Protein AF-A0A7S0L659-F1 (afdb_monomer_lite)

Foldseek 3Di:
DVLLCLQVVHDDDDPPDQPPPVFDSLLSVLVVVVVQLPPPVRQKDKAAAPQKDQLAHADDPVLQPFQKEAEAALQATDNNIIMGGNDPLSNLLSVLLNQQCLQRDPPAHSLLSSLQCLLADVVSLQRYKYFYQLEDEDLPPPSHDPCSSPPPCSVPARRMYGPPCCVVCPVCVVVSVVVSVVSVVSSVVHSDGHHHYHRDVVSGPMDGGDSSNSGADVNNSPVSQPPWDWDADPVRDIGTHGDRPPPSPDPPPPD

Radius of gyration: 18.17 Å; chains: 1; bounding box: 47×48×44 Å

InterPro domains:
  IPR008630 Glycosyltransferase 34 [PTHR31306] (1-114)

Sequence (255 aa):
KRAFCAACNYKCLLTHGKHNSGRQPSWDKILALQDALRDPECNVTMWIDTDVVLRTAFSLPPLMRTSMAATRDYGGLNCGILLLTRSAASETLLRLAWREARFDSAPGLEQSAMRLILGNLAPLSSQMTVMENLVRFSPLATFVPPAVRRNRTLRQFTPLYHAAGCSLLPKRKEACAHYFKKELTLAAANLHPGRCPPIDPHLLAARPLANRDTFIAISEGGKLLTSCEWQGRADGSKRRLCPLTKGAAVSVNTS

pLDDT: mean 83.61, std 13.61, range [29.84, 97.44]

Secondary structure (DSSP, 8-state):
-HHHHHHHT-------S----SS-GGGHHHHHHHHHHHSTT-SEEEEE-TTEEE-S---SGGG-SSSEEEEE-SSSEEEEEEEEESSHHHHHHHHHHHH-GGGSSTT--HHHHHHHHHTT-HHHHTTEEEEESSEEEPTT-TTS-HHHHH-HHHHHH-SEEE-TTSTT-GGGHHHHHHHHHHHHHHHHHH--TT--PPPPGGG-EEEE--GGGS---GGGTGGG-TTPEEEE-TTS-EEEE-PPPTT--------

Structure (mmCIF, N/CA/C/O backbone):
data_AF-A0A7S0L659-F1
#
_entry.id   AF-A0A7S0L659-F1
#
loop_
_atom_site.group_PDB
_atom_site.id
_atom_site.type_symbol
_atom_site.label_atom_id
_atom_site.label_alt_id
_atom_site.label_comp_id
_atom_site.label_asym_id
_atom_site.label_entity_id
_atom_site.label_seq_id
_atom_site.pdbx_PDB_ins_code
_atom_site.Cartn_x
_atom_site.Cartn_y
_atom_site.Cartn_z
_atom_site.occupancy
_atom_site.B_iso_or_equiv
_atom_site.auth_seq_id
_atom_site.auth_comp_id
_atom_site.auth_asym_id
_atom_site.auth_atom_id
_atom_site.pdbx_PDB_model_num
ATOM 1 N N . LYS A 1 1 ? 8.661 -13.327 -1.598 1.00 93.50 1 LYS A N 1
ATOM 2 C CA . LYS A 1 1 ? 7.344 -13.323 -0.910 1.00 93.50 1 LYS A CA 1
ATOM 3 C C . LYS A 1 1 ? 7.156 -14.588 -0.067 1.00 93.50 1 LYS A C 1
ATOM 5 O O . LYS A 1 1 ? 7.306 -14.464 1.133 1.00 93.50 1 LYS A O 1
ATOM 10 N N . ARG A 1 2 ? 6.996 -15.798 -0.638 1.00 94.00 2 ARG A N 1
ATOM 11 C CA . ARG A 1 2 ? 6.941 -17.056 0.157 1.00 94.00 2 ARG A CA 1
ATOM 12 C C . ARG A 1 2 ? 8.095 -17.207 1.160 1.00 94.00 2 ARG A C 1
ATOM 14 O O . ARG A 1 2 ? 7.844 -17.440 2.330 1.00 94.00 2 ARG A O 1
ATOM 21 N N . ALA A 1 3 ? 9.335 -16.971 0.721 1.00 93.88 3 ALA A N 1
ATOM 22 C CA . ALA A 1 3 ? 10.507 -17.011 1.603 1.00 93.88 3 ALA A CA 1
ATOM 23 C C . ALA A 1 3 ? 10.444 -15.998 2.766 1.00 93.88 3 ALA A C 1
ATOM 25 O O . ALA A 1 3 ? 10.875 -16.309 3.864 1.00 93.88 3 ALA A O 1
ATOM 26 N N . PHE A 1 4 ? 9.859 -14.814 2.553 1.00 95.12 4 PHE A N 1
ATOM 27 C CA . PHE A 1 4 ? 9.640 -13.829 3.618 1.00 95.12 4 PHE A CA 1
ATOM 28 C C . PHE A 1 4 ? 8.594 -14.316 4.622 1.00 95.12 4 PHE A C 1
ATOM 30 O O . PHE A 1 4 ? 8.822 -14.261 5.824 1.00 95.12 4 PHE A O 1
ATOM 37 N N . CYS A 1 5 ? 7.475 -14.853 4.134 1.00 95.00 5 CYS A N 1
ATOM 38 C CA . CYS A 1 5 ? 6.458 -15.433 5.002 1.00 95.00 5 CYS A CA 1
ATOM 39 C C . CYS A 1 5 ? 7.020 -16.606 5.818 1.00 95.00 5 CYS A C 1
ATOM 41 O O . CYS A 1 5 ? 6.795 -16.658 7.017 1.00 95.00 5 CYS A O 1
ATOM 43 N N . ALA A 1 6 ? 7.829 -17.479 5.209 1.00 94.44 6 ALA A N 1
ATOM 44 C CA . ALA A 1 6 ? 8.516 -18.562 5.913 1.00 94.44 6 ALA A CA 1
ATOM 45 C C . ALA A 1 6 ? 9.549 -18.050 6.937 1.00 94.44 6 ALA A C 1
ATOM 47 O O . ALA A 1 6 ? 9.665 -18.602 8.027 1.00 94.44 6 ALA A O 1
ATOM 48 N N . ALA A 1 7 ? 10.283 -16.979 6.618 1.00 94.12 7 ALA A N 1
ATOM 49 C CA . ALA A 1 7 ? 11.226 -16.348 7.544 1.00 94.12 7 ALA A CA 1
ATOM 50 C C . ALA A 1 7 ? 10.535 -15.792 8.798 1.00 94.12 7 ALA A C 1
ATOM 52 O O . ALA A 1 7 ? 11.080 -15.888 9.895 1.00 94.12 7 ALA A O 1
ATOM 53 N N . CYS A 1 8 ? 9.323 -15.263 8.632 1.00 94.19 8 CYS A N 1
ATOM 54 C CA . CYS A 1 8 ? 8.551 -14.616 9.687 1.00 94.19 8 CYS A CA 1
ATOM 55 C C . CYS A 1 8 ? 7.396 -15.431 10.265 1.00 94.19 8 CYS A C 1
ATOM 57 O O . CYS A 1 8 ? 6.649 -14.911 11.089 1.00 94.19 8 CYS A O 1
ATOM 59 N N . ASN A 1 9 ? 7.258 -16.693 9.855 1.00 93.62 9 ASN A N 1
ATOM 60 C CA . ASN A 1 9 ? 6.125 -17.545 10.210 1.00 93.62 9 ASN A CA 1
ATOM 61 C C . ASN A 1 9 ? 4.760 -16.868 9.952 1.00 93.62 9 ASN A C 1
ATOM 63 O O . ASN A 1 9 ? 3.832 -16.952 10.752 1.00 93.62 9 ASN A O 1
ATOM 67 N N . TYR A 1 10 ? 4.651 -16.146 8.835 1.00 94.06 10 TYR A N 1
ATOM 68 C CA . TYR A 1 10 ? 3.407 -15.517 8.398 1.00 94.06 10 TYR A CA 1
ATOM 69 C C . TYR A 1 10 ? 2.632 -16.426 7.452 1.00 94.06 10 TYR A C 1
ATOM 71 O O . TYR A 1 10 ? 3.210 -17.096 6.592 1.00 94.06 10 TYR A O 1
ATOM 79 N N . LYS A 1 11 ? 1.302 -16.360 7.535 1.00 93.31 11 LYS A N 1
ATOM 80 C CA . LYS A 1 11 ? 0.410 -16.942 6.529 1.00 93.31 11 LYS A CA 1
ATOM 81 C C . LYS A 1 11 ? 0.673 -16.273 5.177 1.00 93.31 11 LYS A C 1
ATOM 83 O O . LYS A 1 11 ? 0.664 -15.048 5.063 1.00 93.31 11 LYS A O 1
ATOM 88 N N . CYS A 1 12 ? 0.958 -17.071 4.147 1.00 92.44 12 CYS A N 1
ATOM 89 C CA . CYS A 1 12 ? 1.268 -16.568 2.807 1.00 92.44 12 CYS A CA 1
ATOM 90 C C . CYS A 1 12 ? 0.082 -16.792 1.869 1.00 92.44 12 CYS A C 1
ATOM 92 O O . CYS A 1 12 ? -0.113 -17.899 1.372 1.00 92.44 12 CYS A O 1
ATOM 94 N N . LEU A 1 13 ? -0.681 -15.734 1.602 1.00 89.62 13 LEU A N 1
ATOM 95 C CA . LEU A 1 13 ? -1.775 -15.763 0.636 1.00 89.62 13 LEU A CA 1
ATOM 96 C C . LEU A 1 13 ? -1.261 -15.262 -0.714 1.00 89.62 13 LEU A C 1
ATOM 98 O O . LEU A 1 13 ? -0.871 -14.104 -0.858 1.00 89.62 13 LEU A O 1
ATOM 102 N N . LEU A 1 14 ? -1.229 -16.149 -1.705 1.00 84.38 14 LEU A N 1
ATOM 103 C CA . LEU A 1 14 ? -0.958 -15.775 -3.088 1.00 84.38 14 LEU A CA 1
ATOM 104 C C . LEU A 1 14 ? -2.261 -15.862 -3.868 1.00 84.38 14 LEU A C 1
ATOM 106 O O . LEU A 1 14 ? -2.788 -16.950 -4.092 1.00 84.38 14 LEU A O 1
ATOM 110 N N . THR A 1 15 ? -2.771 -14.707 -4.276 1.00 78.38 15 THR A N 1
ATOM 111 C CA . THR A 1 15 ? -4.000 -14.603 -5.054 1.00 78.38 15 THR A CA 1
ATOM 112 C C . THR A 1 15 ? -3.721 -15.016 -6.498 1.00 78.38 15 THR A C 1
ATOM 114 O O . THR A 1 15 ? -3.299 -14.234 -7.347 1.00 78.38 15 THR A O 1
ATOM 117 N N . HIS A 1 16 ? -3.904 -16.303 -6.774 1.00 62.53 16 HIS A N 1
ATOM 118 C CA . HIS A 1 16 ? -3.809 -16.876 -8.112 1.00 62.53 16 HIS A CA 1
ATOM 119 C C . HIS A 1 16 ? -5.209 -16.944 -8.734 1.00 62.53 16 HIS A C 1
ATOM 121 O O . HIS A 1 16 ? -5.764 -18.017 -8.928 1.00 62.53 16 HIS A O 1
ATOM 127 N N . GLY A 1 17 ? -5.816 -15.789 -8.997 1.00 57.53 17 GLY A N 1
ATOM 128 C CA . GLY A 1 17 ? -7.139 -15.719 -9.610 1.00 57.53 17 GLY A CA 1
ATOM 129 C C . GLY A 1 17 ? -7.616 -14.283 -9.735 1.00 57.53 17 GLY A C 1
ATOM 130 O O . GLY A 1 17 ? -7.354 -13.466 -8.855 1.00 57.53 17 GLY A O 1
ATOM 131 N N . LYS A 1 18 ? -8.315 -13.973 -10.832 1.00 60.81 18 LYS A N 1
ATOM 132 C CA . LYS A 1 18 ? -9.163 -12.782 -10.848 1.00 60.81 18 LYS A CA 1
ATOM 133 C C . LYS A 1 18 ? -10.316 -13.063 -9.896 1.00 60.81 18 LYS A C 1
ATOM 135 O O . LYS A 1 18 ? -10.927 -14.123 -10.017 1.00 60.81 18 LYS A O 1
ATOM 140 N N . HIS A 1 19 ? -10.706 -12.109 -9.058 1.00 70.06 19 HIS A N 1
ATOM 141 C CA . HIS A 1 19 ? -11.968 -12.216 -8.307 1.00 70.06 19 HIS A CA 1
ATOM 142 C C . HIS A 1 19 ? -13.208 -12.145 -9.237 1.00 70.06 19 HIS A C 1
ATOM 144 O O . HIS A 1 19 ? -14.336 -12.056 -8.765 1.00 70.06 19 HIS A O 1
ATOM 150 N N . ASN A 1 20 ? -12.994 -12.171 -10.564 1.00 63.81 20 ASN A N 1
ATOM 151 C CA . ASN A 1 20 ? -13.971 -12.034 -11.643 1.00 63.81 20 ASN A CA 1
ATOM 152 C C . ASN A 1 20 ? -15.002 -10.938 -11.362 1.00 63.81 20 ASN A C 1
ATOM 154 O O . ASN A 1 20 ? -16.200 -11.093 -11.572 1.00 63.81 20 ASN A O 1
ATOM 158 N N . SER A 1 21 ? -14.506 -9.818 -10.849 1.00 75.81 21 SER A N 1
ATOM 159 C CA . SER A 1 21 ? -15.322 -8.758 -10.277 1.00 75.81 21 SER A CA 1
ATOM 160 C C . SER A 1 21 ? -15.928 -7.812 -11.320 1.00 75.81 21 SER A C 1
ATOM 162 O O . SER A 1 21 ? -16.572 -6.828 -10.967 1.00 75.81 21 SER A O 1
ATOM 164 N N . GLY A 1 22 ? -15.678 -8.061 -12.611 1.00 82.12 22 GLY A N 1
ATOM 165 C CA . GLY A 1 22 ? -16.014 -7.155 -13.713 1.00 82.12 22 GLY A CA 1
ATOM 166 C C . GLY A 1 22 ? -15.133 -5.899 -13.789 1.00 82.12 22 GLY A C 1
ATOM 167 O O . GLY A 1 22 ? -15.226 -5.155 -14.763 1.00 82.12 22 GLY A O 1
ATOM 168 N N . ARG A 1 23 ? -14.252 -5.667 -12.806 1.00 86.69 23 ARG A N 1
ATOM 169 C CA . ARG A 1 23 ? -13.330 -4.524 -12.757 1.00 86.69 23 ARG A CA 1
ATOM 170 C C . ARG A 1 23 ? -11.927 -4.872 -13.247 1.00 86.69 23 ARG A C 1
ATOM 172 O O . ARG A 1 23 ? -11.578 -6.032 -13.466 1.00 86.69 23 ARG A O 1
ATOM 179 N N . GLN A 1 24 ? -11.107 -3.834 -13.428 1.00 84.94 24 GLN A N 1
ATOM 180 C CA . GLN A 1 24 ? -9.688 -3.988 -13.751 1.00 84.94 24 GLN A CA 1
ATOM 181 C C . GLN A 1 24 ? -8.959 -4.796 -12.660 1.00 84.94 24 GLN A C 1
ATOM 183 O O . GLN A 1 24 ? -9.243 -4.590 -11.482 1.00 84.94 24 GLN A O 1
ATOM 188 N N . PRO A 1 25 ? -7.967 -5.642 -13.002 1.00 85.69 25 PRO A N 1
ATOM 189 C CA . PRO A 1 25 ? -7.297 -6.518 -12.033 1.00 85.69 25 PRO A CA 1
ATOM 190 C C . PRO A 1 25 ? -6.657 -5.818 -10.825 1.00 85.69 25 PRO A C 1
ATOM 192 O O . PRO A 1 25 ? -6.445 -6.450 -9.798 1.00 85.69 25 PRO A O 1
ATOM 195 N N . SER A 1 26 ? -6.342 -4.522 -10.912 1.00 85.75 26 SER A N 1
ATOM 196 C CA . SER A 1 26 ? -5.798 -3.777 -9.770 1.00 85.75 26 SER A CA 1
ATOM 197 C C . SER A 1 26 ? -6.804 -3.644 -8.616 1.00 85.75 26 SER A C 1
ATOM 199 O O . SER A 1 26 ? -6.397 -3.570 -7.459 1.00 85.75 26 SER A O 1
ATOM 201 N N . TRP A 1 27 ? -8.108 -3.700 -8.913 1.00 91.06 27 TRP A N 1
ATOM 202 C CA . TRP A 1 27 ? -9.201 -3.643 -7.941 1.00 91.06 27 TRP A CA 1
ATOM 203 C C . TRP A 1 27 ? -9.392 -4.934 -7.147 1.00 91.06 27 TRP A C 1
ATOM 205 O O . TRP A 1 27 ? -9.910 -4.886 -6.030 1.00 91.06 27 TRP A O 1
ATOM 215 N N . ASP A 1 28 ? -8.929 -6.070 -7.672 1.00 90.19 28 ASP A N 1
ATOM 216 C CA . ASP A 1 28 ? -9.044 -7.370 -7.006 1.00 90.19 28 ASP A CA 1
ATOM 217 C C . ASP A 1 28 ? -8.320 -7.382 -5.646 1.00 90.19 28 ASP A C 1
ATOM 219 O O . ASP A 1 28 ? -8.703 -8.134 -4.750 1.00 90.19 28 ASP A O 1
ATOM 223 N N . LYS A 1 29 ? -7.348 -6.478 -5.431 1.00 91.69 29 LYS A N 1
ATOM 224 C CA . LYS A 1 29 ? -6.701 -6.303 -4.122 1.00 91.69 29 LYS A CA 1
ATOM 225 C C . LYS A 1 29 ? -7.673 -5.925 -3.011 1.00 91.69 29 LYS A C 1
ATOM 227 O O . LYS A 1 29 ? -7.466 -6.325 -1.872 1.00 91.69 29 LYS A O 1
ATOM 232 N N . ILE A 1 30 ? -8.724 -5.159 -3.319 1.00 94.31 30 ILE A N 1
ATOM 233 C CA . ILE A 1 30 ? -9.710 -4.735 -2.319 1.00 94.31 30 ILE A CA 1
ATOM 234 C C . ILE A 1 30 ? -10.461 -5.950 -1.781 1.00 94.31 30 ILE A C 1
ATOM 236 O O . ILE A 1 30 ? -10.611 -6.084 -0.570 1.00 94.31 30 ILE A O 1
ATOM 240 N N . LEU A 1 31 ? -10.887 -6.842 -2.677 1.00 92.62 31 LEU A N 1
ATOM 241 C CA . LEU A 1 31 ? -11.614 -8.060 -2.324 1.00 92.62 31 LEU A CA 1
ATOM 242 C C . LEU A 1 31 ? -10.705 -9.039 -1.579 1.00 92.62 31 LEU A C 1
ATOM 244 O O . LEU A 1 31 ? -11.064 -9.504 -0.502 1.00 92.62 31 LEU A O 1
ATOM 248 N N . ALA A 1 32 ? -9.483 -9.248 -2.073 1.00 92.62 32 ALA A N 1
ATOM 249 C CA . ALA A 1 32 ? -8.496 -10.083 -1.398 1.00 92.62 32 ALA A CA 1
ATOM 250 C C . ALA A 1 32 ? -8.182 -9.599 0.029 1.00 92.62 32 ALA A C 1
ATOM 252 O O . ALA A 1 32 ? -8.055 -10.405 0.949 1.00 92.62 32 ALA A O 1
ATOM 253 N N . LEU A 1 33 ? -8.075 -8.281 0.231 1.00 94.94 33 LEU A N 1
ATOM 254 C CA . LEU A 1 33 ? -7.881 -7.687 1.553 1.00 94.94 33 LEU A CA 1
ATOM 255 C C . LEU A 1 33 ? -9.110 -7.858 2.452 1.00 94.94 33 LEU A C 1
ATOM 257 O O . LEU A 1 33 ? -8.952 -8.134 3.636 1.00 94.94 33 LEU A O 1
ATOM 261 N N . GLN A 1 34 ? -10.324 -7.717 1.912 1.00 93.81 34 GLN A N 1
ATOM 262 C CA . GLN A 1 34 ? -11.555 -7.970 2.668 1.00 93.81 34 GLN A CA 1
ATOM 263 C C . GLN A 1 34 ? -11.641 -9.429 3.125 1.00 93.81 34 GLN A C 1
ATOM 265 O O . GLN A 1 34 ? -11.965 -9.678 4.283 1.00 93.81 34 GLN A O 1
ATOM 270 N N . ASP A 1 35 ? -11.317 -10.380 2.250 1.00 92.00 35 ASP A N 1
ATOM 271 C CA . ASP A 1 35 ? -11.327 -11.805 2.586 1.00 92.00 35 ASP A CA 1
ATOM 272 C C . ASP A 1 35 ? -10.251 -12.146 3.624 1.00 92.00 35 ASP A C 1
ATOM 274 O O . ASP A 1 35 ? -10.535 -12.851 4.590 1.00 92.00 35 ASP A O 1
ATOM 278 N N . ALA A 1 36 ? -9.048 -11.576 3.496 1.00 92.88 36 ALA A N 1
ATOM 279 C CA . ALA A 1 36 ? -7.985 -11.751 4.483 1.00 92.88 36 ALA A CA 1
ATOM 280 C C . ALA A 1 36 ? -8.356 -11.184 5.865 1.00 92.88 36 ALA A C 1
ATOM 282 O O . ALA A 1 36 ? -8.062 -11.814 6.872 1.00 92.88 36 ALA A O 1
ATOM 283 N N . LEU A 1 37 ? -9.031 -10.030 5.939 1.00 92.44 37 LEU A N 1
ATOM 284 C CA . LEU A 1 37 ? -9.444 -9.436 7.220 1.00 92.44 37 LEU A CA 1
ATOM 285 C C . LEU A 1 37 ? -10.621 -10.165 7.891 1.00 92.44 37 LEU A C 1
ATOM 287 O O . LEU A 1 37 ? -10.799 -10.034 9.102 1.00 92.44 37 LEU A O 1
ATOM 291 N N . ARG A 1 38 ? -11.416 -10.930 7.129 1.00 91.88 38 ARG A N 1
ATOM 292 C CA . ARG A 1 38 ? -12.482 -11.794 7.673 1.00 91.88 38 ARG A CA 1
ATOM 293 C C . ARG A 1 38 ? -11.939 -13.054 8.337 1.00 91.88 38 ARG A C 1
ATOM 295 O O . ARG A 1 38 ? -12.637 -13.645 9.157 1.00 91.88 38 ARG A O 1
ATOM 302 N N . ASP A 1 39 ? -10.726 -13.467 7.988 1.00 91.44 39 ASP A N 1
ATOM 303 C CA . ASP A 1 39 ? -10.068 -14.598 8.625 1.00 91.44 39 ASP A CA 1
ATOM 304 C C . ASP A 1 39 ? -9.757 -14.255 10.097 1.00 91.44 39 ASP A C 1
ATOM 306 O O . ASP A 1 39 ? -9.016 -13.300 10.369 1.00 91.44 39 ASP A O 1
ATOM 310 N N . PRO A 1 40 ? -10.310 -15.001 11.074 1.00 90.56 40 PRO A N 1
ATOM 311 C CA . PRO A 1 40 ? -10.137 -14.679 12.480 1.00 90.56 40 PRO A CA 1
ATOM 312 C C . PRO A 1 40 ? -8.677 -14.760 12.951 1.00 90.56 40 PRO A C 1
ATOM 314 O O . PRO A 1 40 ? -8.341 -14.109 13.945 1.00 90.56 40 PRO A O 1
ATOM 317 N N . GLU A 1 41 ? -7.819 -15.494 12.233 1.00 89.81 41 GLU A N 1
ATOM 318 C CA . GLU A 1 41 ? -6.388 -15.644 12.516 1.00 89.81 41 GLU A CA 1
ATOM 319 C C . GLU A 1 41 ? -5.550 -14.456 12.009 1.00 89.81 41 GLU A C 1
ATOM 321 O O . GLU A 1 41 ? -4.408 -14.263 12.431 1.00 89.81 41 GLU A O 1
ATOM 326 N N . CYS A 1 42 ? -6.097 -13.630 11.111 1.00 89.75 42 CYS A N 1
ATOM 327 C CA . CYS A 1 42 ? -5.366 -12.556 10.442 1.00 89.75 42 CYS A CA 1
ATOM 328 C C . CYS A 1 42 ? -5.633 -11.188 11.092 1.00 89.75 42 CYS A C 1
ATOM 330 O O . CYS A 1 42 ? -6.375 -10.358 10.571 1.00 89.75 42 CYS A O 1
ATOM 332 N N . ASN A 1 43 ? -4.980 -10.907 12.226 1.00 91.38 43 ASN A N 1
ATOM 333 C CA . ASN A 1 43 ? -5.118 -9.600 12.888 1.00 91.38 43 ASN A CA 1
ATOM 334 C C . ASN A 1 43 ? -4.412 -8.455 12.136 1.00 91.38 43 ASN A C 1
ATOM 336 O O . ASN A 1 43 ? -4.857 -7.311 12.191 1.00 91.38 43 ASN A O 1
ATOM 340 N N . VAL A 1 44 ? -3.309 -8.756 11.444 1.00 93.62 44 VAL A N 1
ATOM 341 C CA . VAL A 1 44 ? -2.560 -7.808 10.607 1.00 93.62 44 VAL A CA 1
ATOM 342 C C . VAL A 1 44 ? -2.369 -8.428 9.234 1.00 93.62 44 VAL A C 1
ATOM 344 O O . VAL A 1 44 ? -1.792 -9.505 9.106 1.00 93.62 44 VAL A O 1
ATOM 347 N N . THR A 1 45 ? -2.821 -7.723 8.205 1.00 95.06 45 THR A N 1
ATOM 348 C CA . THR A 1 45 ? -2.681 -8.123 6.805 1.00 95.06 45 THR A CA 1
ATOM 349 C C . THR A 1 45 ? -1.786 -7.128 6.084 1.00 95.06 45 THR A C 1
ATOM 351 O O . THR A 1 45 ? -1.995 -5.924 6.191 1.00 95.06 45 THR A O 1
ATOM 354 N N . MET A 1 46 ? -0.809 -7.619 5.320 1.00 95.81 46 MET A N 1
ATOM 355 C CA . MET A 1 46 ? 0.020 -6.801 4.434 1.00 95.81 46 MET A CA 1
ATOM 356 C C . MET A 1 46 ? -0.238 -7.191 2.979 1.00 95.81 46 MET A C 1
ATOM 358 O O . MET A 1 46 ? 0.102 -8.295 2.554 1.00 95.81 46 MET A O 1
ATOM 362 N N . TRP A 1 47 ? -0.794 -6.268 2.201 1.00 96.06 47 TRP A N 1
ATOM 363 C CA . TRP A 1 47 ? -0.815 -6.353 0.748 1.00 96.06 47 TRP A CA 1
ATOM 364 C C . TRP A 1 47 ? 0.526 -5.919 0.166 1.00 96.06 47 TRP A C 1
ATOM 366 O O . TRP A 1 47 ? 1.119 -4.928 0.602 1.00 96.06 47 TRP A O 1
ATOM 376 N N . ILE A 1 48 ? 0.986 -6.656 -0.846 1.00 95.06 48 ILE A N 1
ATOM 377 C CA . ILE A 1 48 ? 2.225 -6.376 -1.565 1.00 95.06 48 ILE A CA 1
ATOM 378 C C . ILE A 1 48 ? 2.005 -6.631 -3.057 1.00 95.06 48 ILE A C 1
ATOM 380 O O . ILE A 1 48 ? 1.845 -7.784 -3.468 1.00 95.06 48 ILE A O 1
ATOM 384 N N . ASP A 1 49 ? 2.089 -5.578 -3.868 1.00 92.81 49 ASP A N 1
ATOM 385 C CA . ASP A 1 49 ? 1.987 -5.649 -5.325 1.00 92.81 49 ASP A CA 1
ATOM 386 C C . ASP A 1 49 ? 3.020 -6.619 -5.922 1.00 92.81 49 ASP A C 1
ATOM 388 O O . ASP A 1 49 ? 4.093 -6.908 -5.369 1.00 92.81 49 ASP A O 1
ATOM 392 N N . THR A 1 50 ? 2.693 -7.174 -7.087 1.00 90.75 50 THR A N 1
ATOM 393 C CA . THR A 1 50 ? 3.488 -8.229 -7.729 1.00 90.75 50 THR A CA 1
ATOM 394 C C . THR A 1 50 ? 4.907 -7.781 -8.068 1.00 90.75 50 THR A C 1
ATOM 396 O O . THR A 1 50 ? 5.833 -8.584 -7.970 1.00 90.75 50 THR A O 1
ATOM 399 N N . ASP A 1 51 ? 5.092 -6.502 -8.387 1.00 90.50 51 ASP A N 1
ATOM 400 C CA . ASP A 1 51 ? 6.356 -5.872 -8.775 1.00 90.50 51 ASP A CA 1
ATOM 401 C C . ASP A 1 51 ? 7.171 -5.329 -7.579 1.00 90.50 51 ASP A C 1
ATOM 403 O O . ASP A 1 51 ? 8.172 -4.628 -7.760 1.00 90.50 51 ASP A O 1
ATOM 407 N N . VAL A 1 52 ? 6.776 -5.688 -6.353 1.00 94.06 52 VAL A N 1
ATOM 408 C CA . VAL A 1 52 ? 7.542 -5.437 -5.128 1.00 94.06 52 VAL A CA 1
ATOM 409 C C . VAL A 1 52 ? 8.355 -6.671 -4.725 1.00 94.06 52 VAL A C 1
ATOM 411 O O . VAL A 1 52 ? 7.841 -7.794 -4.619 1.00 94.06 52 VAL A O 1
ATOM 414 N N . VAL A 1 53 ? 9.634 -6.447 -4.435 1.00 95.06 53 VAL A N 1
ATOM 415 C CA . VAL A 1 53 ? 10.591 -7.430 -3.922 1.00 95.06 53 VAL A CA 1
ATOM 416 C C . VAL A 1 53 ? 10.843 -7.165 -2.436 1.00 95.06 53 VAL A C 1
ATOM 418 O O . VAL A 1 53 ? 11.222 -6.061 -2.049 1.00 95.06 53 VAL A O 1
ATOM 421 N N . LEU A 1 54 ? 10.666 -8.198 -1.607 1.00 95.12 54 LEU A N 1
ATOM 422 C CA . LEU A 1 54 ? 11.103 -8.206 -0.207 1.00 95.12 54 LEU A CA 1
ATOM 423 C C . LEU A 1 54 ? 12.579 -8.599 -0.182 1.00 95.12 54 LEU A C 1
ATOM 425 O O . LEU A 1 54 ? 12.904 -9.725 -0.545 1.00 95.12 54 LEU A O 1
ATOM 429 N N . ARG A 1 55 ? 13.454 -7.666 0.188 1.00 93.12 55 ARG A N 1
ATOM 430 C CA . ARG A 1 55 ? 14.916 -7.821 0.175 1.00 93.12 55 ARG A CA 1
ATOM 431 C C . ARG A 1 55 ? 15.442 -8.486 1.442 1.00 93.12 55 ARG A C 1
ATOM 433 O O . ARG A 1 55 ? 16.478 -9.127 1.387 1.00 93.12 55 ARG A O 1
ATOM 440 N N . THR A 1 56 ? 14.745 -8.324 2.562 1.00 92.19 56 THR A N 1
ATOM 441 C CA . THR A 1 56 ? 15.079 -8.937 3.853 1.00 92.19 56 THR A CA 1
ATOM 442 C C . THR A 1 56 ? 13.802 -9.231 4.640 1.00 92.19 56 THR A C 1
ATOM 444 O O . THR A 1 56 ? 12.729 -8.722 4.299 1.00 92.19 56 THR A O 1
ATOM 447 N N . ALA A 1 57 ? 13.913 -10.076 5.660 1.00 93.25 57 ALA A N 1
ATOM 448 C CA . ALA A 1 57 ? 12.831 -10.381 6.583 1.00 93.25 57 ALA A CA 1
ATOM 449 C C . ALA A 1 57 ? 12.731 -9.295 7.658 1.00 93.25 57 ALA A C 1
ATOM 451 O O . ALA A 1 57 ? 13.744 -8.745 8.087 1.00 93.25 57 ALA A O 1
ATOM 452 N N . PHE A 1 58 ? 11.508 -8.974 8.075 1.00 92.56 58 PHE A N 1
ATOM 453 C CA . PHE A 1 58 ? 11.248 -8.011 9.137 1.00 92.56 58 PHE A CA 1
ATOM 454 C C . PHE A 1 58 ? 9.859 -8.223 9.734 1.00 92.56 58 PHE A C 1
ATOM 456 O O . PHE A 1 58 ? 8.924 -8.631 9.042 1.00 92.56 58 PHE A O 1
ATOM 463 N N . SER A 1 59 ? 9.735 -7.902 11.018 1.00 91.31 59 SER A N 1
ATOM 464 C CA . SER A 1 59 ? 8.483 -8.001 11.758 1.00 91.31 59 SER A CA 1
ATOM 465 C C . SER A 1 59 ? 7.498 -6.891 11.362 1.00 91.31 59 SER A C 1
ATOM 467 O O . SER A 1 59 ? 7.872 -5.718 11.320 1.00 91.31 59 SER A O 1
ATOM 469 N N . LEU A 1 60 ? 6.239 -7.248 11.077 1.00 89.88 60 LEU A N 1
ATOM 470 C CA . LEU A 1 60 ? 5.167 -6.308 10.712 1.00 89.88 60 LEU A CA 1
ATOM 471 C C . LEU A 1 60 ? 4.576 -5.510 11.885 1.00 89.88 60 LEU A C 1
ATOM 473 O O . LEU A 1 60 ? 4.333 -4.322 11.686 1.00 89.88 60 LEU A O 1
ATOM 477 N N . PRO A 1 61 ? 4.324 -6.080 13.083 1.00 84.94 61 PRO A N 1
ATOM 478 C CA . PRO A 1 61 ? 3.680 -5.350 14.177 1.00 84.94 61 PRO A CA 1
ATOM 479 C C . PRO A 1 61 ? 4.301 -3.983 14.518 1.00 84.94 61 PRO A C 1
ATOM 481 O O . PRO A 1 61 ? 3.532 -3.039 14.684 1.00 84.94 61 PRO A O 1
ATOM 484 N N . PRO A 1 62 ? 5.641 -3.794 14.525 1.00 84.38 62 PRO A N 1
ATOM 485 C CA . PRO A 1 62 ? 6.245 -2.473 14.746 1.00 84.38 62 PRO A CA 1
ATOM 486 C C . PRO A 1 62 ? 5.856 -1.394 13.717 1.00 84.38 62 PRO A C 1
ATOM 488 O O . PRO A 1 62 ? 6.020 -0.203 13.982 1.00 84.38 62 PRO A O 1
ATOM 491 N N . LEU A 1 63 ? 5.353 -1.788 12.541 1.00 83.19 63 LEU A N 1
ATOM 492 C CA . LEU A 1 63 ? 4.861 -0.876 11.503 1.00 83.19 63 LEU A CA 1
ATOM 493 C C . LEU A 1 63 ? 3.446 -0.356 11.789 1.00 83.19 63 LEU A C 1
ATOM 495 O O . LEU A 1 63 ? 3.060 0.692 11.268 1.00 83.19 63 LEU A O 1
ATOM 499 N N . MET A 1 64 ? 2.676 -1.057 12.623 1.00 82.94 64 MET A N 1
ATOM 500 C CA . MET A 1 64 ? 1.260 -0.783 12.866 1.00 82.94 64 MET A CA 1
ATOM 501 C C . MET A 1 64 ? 1.068 0.198 14.025 1.00 82.94 64 MET A C 1
ATOM 503 O O . MET A 1 64 ? 0.666 -0.178 15.121 1.00 82.94 64 MET A O 1
ATOM 507 N N . ARG A 1 65 ? 1.350 1.484 13.779 1.00 85.12 65 ARG A N 1
ATOM 508 C CA . ARG A 1 65 ? 1.087 2.569 14.752 1.00 85.12 65 ARG A CA 1
ATOM 509 C C . ARG A 1 65 ? -0.386 2.981 14.824 1.00 85.12 65 ARG A C 1
ATOM 511 O O . ARG A 1 65 ? -0.816 3.575 15.806 1.00 85.12 65 ARG A O 1
ATOM 518 N N . THR A 1 66 ? -1.137 2.693 13.770 1.00 92.12 66 THR A N 1
ATOM 519 C CA . THR A 1 66 ? -2.569 2.971 13.619 1.00 92.12 66 THR A CA 1
ATOM 520 C C . THR A 1 66 ? -3.242 1.768 12.955 1.00 92.12 66 THR A C 1
ATOM 522 O O . THR A 1 66 ? -2.579 0.775 12.648 1.00 92.12 66 THR A O 1
ATOM 525 N N . SER A 1 67 ? -4.550 1.848 12.690 1.00 95.94 67 SER A N 1
ATOM 526 C CA . SER A 1 67 ? -5.281 0.758 12.027 1.00 95.94 67 SER A CA 1
ATOM 527 C C . SER A 1 67 ? -4.773 0.432 10.619 1.00 95.94 67 SER A C 1
ATOM 529 O O . SER A 1 67 ? -4.887 -0.69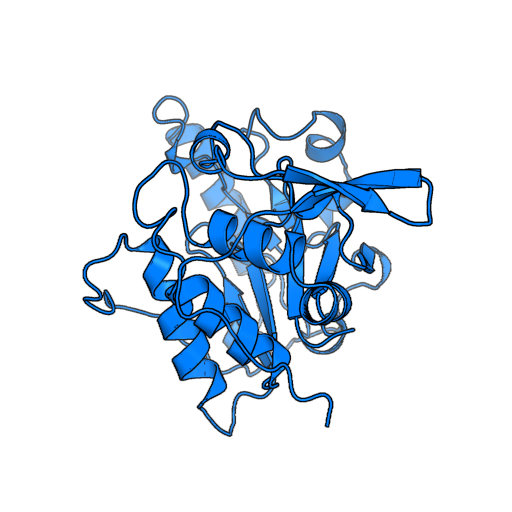7 10.156 1.00 95.94 67 SER A O 1
ATOM 531 N N . MET A 1 68 ? -4.238 1.423 9.910 1.00 96.81 68 MET A N 1
ATOM 532 C CA . MET A 1 68 ? -3.801 1.287 8.525 1.00 96.81 68 MET A CA 1
ATOM 533 C C . MET A 1 68 ? -2.431 1.929 8.355 1.00 96.81 68 MET A C 1
ATOM 535 O O . MET A 1 68 ? -2.172 2.988 8.928 1.00 96.81 68 MET A O 1
ATOM 539 N N . ALA A 1 69 ? -1.570 1.333 7.539 1.00 95.25 69 ALA A N 1
ATOM 540 C CA . ALA A 1 69 ? -0.306 1.935 7.149 1.00 95.25 69 ALA A CA 1
ATOM 541 C C . ALA A 1 69 ? -0.028 1.703 5.667 1.00 95.25 69 ALA A C 1
ATOM 543 O O . ALA A 1 69 ? -0.206 0.600 5.164 1.00 95.25 69 ALA A O 1
ATOM 544 N N . ALA A 1 70 ? 0.447 2.715 4.955 1.00 95.00 70 ALA A N 1
ATOM 545 C CA . ALA A 1 70 ? 0.826 2.572 3.555 1.00 95.00 70 ALA A CA 1
ATOM 546 C C . ALA A 1 70 ? 2.136 3.293 3.275 1.00 95.00 70 ALA A C 1
ATOM 548 O O . ALA A 1 70 ? 2.581 4.164 4.028 1.00 95.00 70 ALA A O 1
ATOM 549 N N . THR A 1 71 ? 2.775 2.914 2.178 1.00 92.25 71 THR A N 1
ATOM 550 C CA . THR A 1 71 ? 4.001 3.583 1.742 1.00 92.25 71 THR A CA 1
ATOM 551 C C . THR A 1 71 ? 3.664 4.869 0.995 1.00 92.25 71 THR A C 1
ATOM 553 O O . THR A 1 71 ? 2.502 5.167 0.718 1.00 92.25 71 THR A O 1
ATOM 556 N N . ARG A 1 72 ? 4.678 5.673 0.687 1.00 87.81 72 ARG A N 1
ATOM 557 C CA . ARG A 1 72 ? 4.525 6.905 -0.087 1.00 87.81 72 ARG A CA 1
ATOM 558 C C . ARG A 1 72 ? 5.400 6.854 -1.327 1.00 87.81 72 ARG A C 1
ATOM 560 O O . ARG A 1 72 ? 6.578 6.517 -1.233 1.00 87.81 72 ARG A O 1
ATOM 567 N N . ASP A 1 73 ? 4.839 7.240 -2.465 1.00 80.75 73 ASP A N 1
ATOM 568 C CA . ASP A 1 73 ? 5.573 7.508 -3.697 1.00 80.75 73 ASP A CA 1
ATOM 569 C C . ASP A 1 73 ? 5.651 9.023 -3.978 1.00 80.75 73 ASP A C 1
ATOM 571 O O . ASP A 1 73 ? 5.403 9.865 -3.111 1.00 80.75 73 ASP A O 1
ATOM 575 N N . TYR A 1 74 ? 6.082 9.398 -5.182 1.00 72.50 74 TYR A N 1
ATOM 576 C CA . TYR A 1 74 ? 6.183 10.804 -5.575 1.00 72.50 74 TYR A CA 1
ATOM 577 C C . TYR A 1 74 ? 4.823 11.523 -5.592 1.00 72.50 74 TYR A C 1
ATOM 579 O O . TYR A 1 74 ? 4.759 12.689 -5.199 1.00 72.50 74 TYR A O 1
ATOM 587 N N . GLY A 1 75 ? 3.762 10.839 -6.029 1.00 74.50 75 GLY A N 1
ATOM 588 C CA . GLY A 1 75 ? 2.424 11.405 -6.209 1.00 74.50 75 GLY A CA 1
ATOM 589 C C . GLY A 1 75 ? 1.595 11.439 -4.928 1.00 74.50 75 GLY A C 1
ATOM 590 O O . GLY A 1 75 ? 0.627 12.190 -4.853 1.00 74.50 75 GLY A O 1
ATOM 591 N N . GLY A 1 76 ? 1.987 10.670 -3.911 1.00 87.19 76 GLY A N 1
ATOM 592 C CA . GLY A 1 76 ? 1.315 10.630 -2.620 1.00 87.19 76 GLY A CA 1
ATOM 593 C C . GLY A 1 76 ? 1.329 9.228 -2.027 1.00 87.19 76 GLY A C 1
ATOM 594 O O . GLY A 1 76 ? 2.321 8.507 -2.111 1.00 87.19 76 GLY A O 1
ATOM 595 N N . LEU A 1 77 ? 0.228 8.847 -1.394 1.00 92.00 77 LEU A N 1
ATOM 596 C CA . LEU A 1 77 ? 0.044 7.538 -0.782 1.00 92.00 77 LEU A CA 1
ATOM 597 C C . LEU A 1 77 ? 0.156 6.435 -1.839 1.00 92.00 77 LEU A C 1
ATOM 599 O O . LEU A 1 77 ? -0.565 6.460 -2.836 1.00 92.00 77 LEU A O 1
ATOM 603 N N . ASN A 1 78 ? 1.030 5.464 -1.623 1.00 91.38 78 ASN A N 1
ATOM 604 C CA . ASN A 1 78 ? 1.191 4.312 -2.492 1.00 91.38 78 ASN A CA 1
ATOM 605 C C . ASN A 1 78 ? 0.579 3.074 -1.829 1.00 91.38 78 ASN A C 1
ATOM 607 O O . ASN A 1 78 ? 1.049 2.619 -0.784 1.00 91.38 78 ASN A O 1
ATOM 611 N N . CYS A 1 79 ? -0.454 2.524 -2.463 1.00 91.94 79 CYS A N 1
ATOM 612 C CA . CYS A 1 79 ? -1.190 1.357 -1.978 1.00 91.94 79 CYS A CA 1
ATOM 613 C C . CYS A 1 79 ? -0.664 0.041 -2.575 1.00 91.94 79 CYS A C 1
ATOM 615 O O . CYS A 1 79 ? -1.322 -0.995 -2.458 1.00 91.94 79 CYS A O 1
ATOM 617 N N . GLY A 1 80 ? 0.504 0.065 -3.226 1.00 92.25 80 GLY A N 1
ATOM 618 C CA . GLY A 1 80 ? 1.199 -1.146 -3.653 1.00 92.25 80 GLY A CA 1
ATOM 619 C C . GLY A 1 80 ? 1.821 -1.901 -2.482 1.00 92.25 80 GLY A C 1
ATOM 620 O O . GLY A 1 80 ? 2.038 -3.108 -2.557 1.00 92.25 80 GLY A O 1
ATOM 621 N N . ILE A 1 81 ? 2.037 -1.211 -1.361 1.00 94.25 81 ILE A N 1
ATOM 622 C CA . ILE A 1 81 ? 2.346 -1.801 -0.060 1.00 94.25 81 ILE A CA 1
ATOM 623 C C . ILE A 1 81 ? 1.416 -1.162 0.969 1.00 94.25 81 ILE A C 1
ATOM 625 O O . ILE A 1 81 ? 1.549 0.025 1.282 1.00 94.25 81 ILE A O 1
ATOM 629 N N . LEU A 1 82 ? 0.477 -1.957 1.474 1.00 95.81 82 LEU A N 1
ATOM 630 C CA . LEU A 1 82 ? -0.581 -1.525 2.383 1.00 95.81 82 LEU A CA 1
ATOM 631 C C . LEU A 1 82 ? -0.699 -2.539 3.518 1.00 95.81 82 LEU A C 1
ATOM 633 O O . LEU A 1 82 ? -0.836 -3.730 3.267 1.00 95.81 82 LEU A O 1
ATOM 637 N N . LEU A 1 83 ? -0.649 -2.072 4.758 1.00 96.25 83 LEU A N 1
ATOM 638 C CA . LEU A 1 83 ? -0.885 -2.866 5.951 1.00 96.25 83 LEU A CA 1
ATOM 639 C C . LEU A 1 83 ? -2.199 -2.425 6.588 1.00 96.25 83 LEU A C 1
ATOM 641 O O . LEU A 1 83 ? -2.467 -1.230 6.706 1.00 96.25 83 LEU A O 1
ATOM 645 N N . LEU A 1 84 ? -2.999 -3.392 7.015 1.00 97.06 84 LEU A N 1
ATOM 646 C CA . LEU A 1 84 ? -4.301 -3.187 7.635 1.00 97.06 84 LEU A CA 1
ATOM 647 C C . LEU A 1 84 ? -4.399 -4.071 8.875 1.00 97.06 84 LEU A C 1
ATOM 649 O O . LEU A 1 84 ? -4.105 -5.265 8.803 1.00 97.06 84 LEU A O 1
ATOM 653 N N . THR A 1 85 ? -4.833 -3.507 9.999 1.00 95.81 85 THR A N 1
ATOM 654 C CA . THR A 1 85 ? -5.346 -4.310 11.109 1.00 95.81 85 THR A CA 1
ATOM 655 C C . THR A 1 85 ? -6.796 -4.693 10.846 1.00 95.81 85 THR A C 1
ATOM 657 O O . THR A 1 85 ? -7.515 -3.986 10.129 1.00 95.81 85 THR A O 1
ATOM 660 N N . ARG A 1 86 ? -7.253 -5.784 11.463 1.00 94.94 86 ARG A N 1
ATOM 661 C CA . ARG A 1 86 ? -8.680 -6.099 11.545 1.00 94.94 86 ARG A CA 1
ATOM 662 C C . ARG A 1 86 ? -9.376 -5.072 12.438 1.00 94.94 86 ARG A C 1
ATOM 664 O O . ARG A 1 86 ? -9.327 -5.159 13.662 1.00 94.94 86 ARG A O 1
ATOM 671 N N . SER A 1 87 ? -9.987 -4.071 11.813 1.00 95.81 87 SER A N 1
ATOM 672 C CA . SER A 1 87 ? -10.693 -2.989 12.494 1.00 95.81 87 SER A CA 1
ATOM 673 C C . SER A 1 87 ? -11.798 -2.401 11.620 1.00 95.81 87 SER A C 1
ATOM 675 O O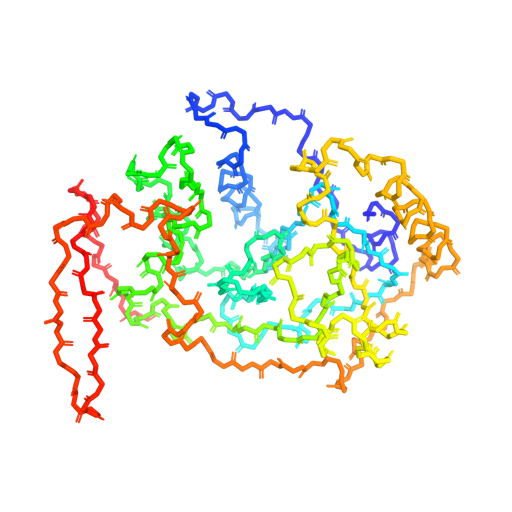 . SER A 1 87 ? -11.738 -2.448 10.386 1.00 95.81 87 SER A O 1
ATOM 677 N N . ALA A 1 88 ? -12.770 -1.750 12.264 1.00 96.12 88 ALA A N 1
ATOM 678 C CA . ALA A 1 88 ? -13.856 -1.055 11.576 1.00 96.12 88 ALA A CA 1
ATOM 679 C C . ALA A 1 88 ? -13.348 0.027 10.602 1.00 96.12 88 ALA A C 1
ATOM 681 O O . ALA A 1 88 ? -13.970 0.271 9.565 1.00 96.12 88 ALA A O 1
ATOM 682 N N . ALA A 1 89 ? -12.208 0.661 10.902 1.00 96.81 89 ALA A N 1
ATOM 683 C CA . ALA A 1 89 ? -11.594 1.662 10.033 1.00 96.81 89 ALA A CA 1
ATOM 684 C C . ALA A 1 89 ? -11.067 1.037 8.730 1.00 96.81 89 ALA A C 1
ATOM 686 O O . ALA A 1 89 ? -11.385 1.536 7.647 1.00 96.81 89 ALA A O 1
ATOM 687 N N . SER A 1 90 ? -10.325 -0.072 8.826 1.00 97.44 90 SER A N 1
ATOM 688 C CA . SER A 1 90 ? -9.810 -0.809 7.665 1.00 97.44 90 SER A CA 1
ATOM 689 C C . SER A 1 90 ? -10.948 -1.325 6.783 1.00 97.44 90 SER A C 1
ATOM 691 O O . SER A 1 90 ? -10.955 -1.099 5.572 1.00 97.44 90 SER A O 1
ATOM 693 N N . GLU A 1 91 ? -11.961 -1.950 7.388 1.00 96.88 91 GLU A N 1
ATOM 694 C CA . GLU A 1 91 ? -13.135 -2.459 6.670 1.00 96.88 91 GLU A CA 1
ATOM 695 C C . GLU A 1 91 ? -13.925 -1.338 5.989 1.00 96.88 91 GLU A C 1
ATOM 697 O O . GLU A 1 91 ? -14.330 -1.460 4.828 1.00 96.88 91 GLU A O 1
ATOM 702 N N . THR A 1 92 ? -14.108 -0.210 6.681 1.00 97.12 92 THR A N 1
ATOM 703 C CA . THR A 1 92 ? -14.805 0.952 6.126 1.00 97.12 92 THR A CA 1
ATOM 704 C C . THR A 1 92 ? -14.047 1.540 4.943 1.00 97.12 92 THR A C 1
ATOM 706 O O . THR A 1 92 ? -14.681 1.814 3.921 1.00 97.12 92 THR A O 1
ATOM 709 N N . LEU A 1 93 ? -12.718 1.684 5.027 1.00 97.38 93 LEU A N 1
ATOM 710 C CA . LEU A 1 93 ? -11.909 2.156 3.901 1.00 97.38 93 LEU A CA 1
ATOM 711 C C . LEU A 1 93 ? -12.067 1.235 2.685 1.00 97.38 93 LEU A C 1
ATOM 713 O O . LEU A 1 93 ? -12.369 1.725 1.598 1.00 97.38 93 LEU A O 1
ATOM 717 N N . LEU A 1 94 ? -11.906 -0.081 2.859 1.00 97.25 94 LEU A N 1
ATOM 718 C CA . LEU A 1 94 ? -12.008 -1.045 1.758 1.00 97.25 94 LEU A CA 1
ATOM 719 C C . LEU A 1 94 ? -13.405 -1.050 1.131 1.00 97.25 94 LEU A C 1
ATOM 721 O O . LEU A 1 94 ? -13.535 -1.052 -0.092 1.00 97.25 94 LEU A O 1
ATOM 725 N N . ARG A 1 95 ? -14.461 -1.008 1.951 1.00 96.25 95 ARG A N 1
ATOM 726 C CA . ARG A 1 95 ? -15.850 -0.950 1.472 1.00 96.25 95 ARG A CA 1
ATOM 727 C C . ARG A 1 95 ? -16.128 0.326 0.681 1.00 96.25 95 ARG A C 1
ATOM 729 O O . ARG A 1 95 ? -16.773 0.262 -0.363 1.00 96.25 95 ARG A O 1
ATOM 736 N N . LEU A 1 96 ? -15.676 1.478 1.175 1.00 95.69 96 LEU A N 1
ATOM 737 C CA . LEU A 1 96 ? -15.849 2.750 0.478 1.00 95.69 96 LEU A CA 1
ATOM 738 C C . LEU A 1 96 ? -15.044 2.781 -0.820 1.00 95.69 96 LEU A C 1
ATOM 740 O O . LEU A 1 96 ? -15.581 3.198 -1.842 1.00 95.69 96 LEU A O 1
ATOM 744 N N . ALA A 1 97 ? -13.799 2.293 -0.800 1.00 95.12 97 ALA A N 1
ATOM 745 C CA . ALA A 1 97 ? -12.958 2.215 -1.989 1.00 95.12 97 ALA A CA 1
ATOM 746 C C . ALA A 1 97 ? -13.640 1.355 -3.050 1.00 95.12 97 ALA A C 1
ATOM 748 O O . ALA A 1 97 ? -13.811 1.809 -4.175 1.00 95.12 97 ALA A O 1
ATOM 749 N N . TRP A 1 98 ? -14.134 0.171 -2.670 1.00 94.12 98 TRP A N 1
ATOM 750 C CA . TRP A 1 98 ? -14.883 -0.705 -3.568 1.00 94.12 98 TRP A CA 1
ATOM 751 C C . TRP A 1 98 ? -16.097 -0.022 -4.207 1.00 94.12 98 TRP A C 1
ATOM 753 O O . TRP A 1 98 ? -16.390 -0.237 -5.375 1.00 94.12 98 TRP A O 1
ATOM 763 N N . ARG A 1 99 ? -16.811 0.841 -3.486 1.00 92.94 99 ARG A N 1
ATOM 764 C CA . ARG A 1 99 ? -17.988 1.532 -4.035 1.00 92.94 99 ARG A CA 1
ATOM 765 C C . ARG A 1 99 ? -17.646 2.703 -4.956 1.00 92.94 99 ARG A C 1
ATOM 767 O O . ARG A 1 99 ? -18.531 3.192 -5.651 1.00 92.94 99 ARG A O 1
ATOM 774 N N . GLU A 1 100 ? -16.394 3.151 -4.987 1.00 91.69 100 GLU A N 1
ATOM 775 C CA . GLU A 1 100 ? -16.006 4.344 -5.729 1.00 91.69 100 GLU A CA 1
ATOM 776 C C . GLU A 1 100 ? -15.844 4.075 -7.232 1.00 91.69 100 GLU A C 1
ATOM 778 O O . GLU A 1 100 ? -14.745 3.860 -7.738 1.00 91.69 100 GLU A O 1
ATOM 783 N N . ALA A 1 101 ? -16.967 4.135 -7.948 1.00 87.31 101 ALA A N 1
ATOM 784 C CA . ALA A 1 101 ? -17.036 3.826 -9.373 1.00 87.31 101 ALA A CA 1
ATOM 785 C C . ALA A 1 101 ? -16.316 4.838 -10.285 1.00 87.31 101 ALA A C 1
ATOM 787 O O . ALA A 1 101 ? -16.024 4.526 -11.440 1.00 87.31 101 ALA A O 1
ATOM 788 N N . ARG A 1 102 ? -15.992 6.052 -9.803 1.00 87.44 102 ARG A N 1
ATOM 789 C CA . ARG A 1 102 ? -15.290 7.057 -10.627 1.00 87.44 102 ARG A CA 1
ATOM 790 C C . ARG A 1 102 ? -13.935 6.570 -11.130 1.00 87.44 102 ARG A C 1
ATOM 792 O O . ARG A 1 102 ? -13.461 7.078 -12.138 1.00 87.44 102 ARG A O 1
ATOM 799 N N . PHE A 1 103 ? -13.310 5.623 -10.437 1.00 88.94 103 PHE A N 1
ATOM 800 C CA . PHE A 1 103 ? -11.974 5.122 -10.756 1.00 88.94 103 PHE A CA 1
ATOM 801 C C . PHE A 1 103 ? -11.990 3.676 -11.279 1.00 88.94 103 PHE A C 1
ATOM 803 O O . PHE A 1 103 ? -10.982 2.975 -11.199 1.00 88.94 103 PHE A O 1
ATOM 810 N N . ASP A 1 104 ? -13.121 3.209 -11.818 1.00 85.81 104 ASP A N 1
ATOM 811 C CA . ASP A 1 104 ? -13.239 1.841 -12.349 1.00 85.81 104 ASP A CA 1
ATOM 812 C C . ASP A 1 104 ? -12.361 1.613 -13.593 1.00 85.81 104 ASP A C 1
ATOM 814 O O . ASP A 1 104 ? -11.948 0.485 -13.877 1.00 85.81 104 ASP A O 1
ATOM 818 N N . SER A 1 105 ? -12.019 2.689 -14.308 1.00 77.62 105 SER A N 1
ATOM 819 C CA . SER A 1 105 ? -11.152 2.674 -15.485 1.00 77.62 105 SER A CA 1
ATOM 820 C C . SER A 1 105 ? -9.935 3.583 -15.325 1.00 77.62 105 SER A C 1
ATOM 822 O O . SER A 1 105 ? -10.038 4.687 -14.784 1.00 77.62 105 SER A O 1
ATOM 824 N 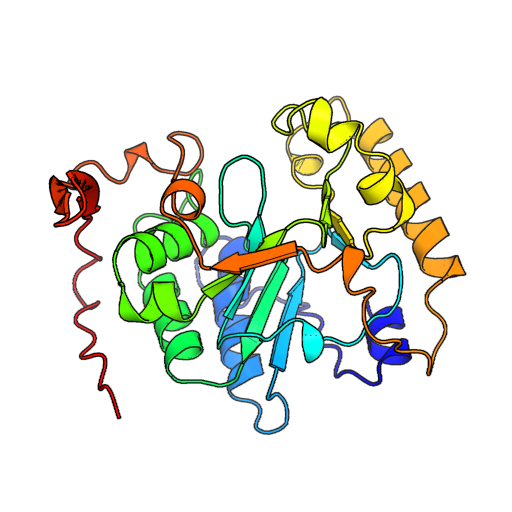N . ALA A 1 106 ? -8.815 3.173 -15.932 1.00 70.75 106 ALA A N 1
ATOM 825 C CA . ALA A 1 106 ? -7.625 4.006 -16.073 1.00 70.75 106 ALA A CA 1
ATOM 826 C C . ALA A 1 106 ? -7.980 5.416 -16.607 1.00 70.75 106 ALA A C 1
ATOM 828 O O . ALA A 1 106 ? -8.878 5.560 -17.439 1.00 70.75 106 ALA A O 1
ATOM 829 N N . PRO A 1 107 ? -7.281 6.476 -16.168 1.00 63.22 107 PRO A N 1
ATOM 830 C CA . PRO A 1 107 ? -6.022 6.449 -15.423 1.00 63.22 107 PRO A CA 1
ATOM 831 C C . PRO A 1 107 ? -6.162 6.362 -13.893 1.00 63.22 107 PRO A C 1
ATOM 833 O O . PRO A 1 107 ? -5.150 6.244 -13.209 1.00 63.22 107 PRO A O 1
ATOM 836 N N . GLY A 1 108 ? -7.380 6.448 -13.351 1.00 65.06 108 GLY A N 1
ATOM 837 C CA . GLY A 1 108 ? -7.622 6.262 -11.921 1.00 65.06 108 GLY A CA 1
ATOM 838 C C . GLY A 1 108 ? -7.879 4.798 -11.602 1.00 65.06 108 GLY A C 1
ATOM 839 O O . GLY A 1 108 ? -8.524 4.113 -12.383 1.00 65.06 108 GLY A O 1
ATOM 840 N N . LEU A 1 109 ? -7.341 4.323 -10.484 1.00 86.06 109 LEU A N 1
ATOM 841 C CA . LEU A 1 109 ? -7.525 2.952 -10.005 1.00 86.06 109 LEU A CA 1
ATOM 842 C C . LEU A 1 109 ? -7.845 2.976 -8.500 1.00 86.06 109 LEU A C 1
ATOM 844 O O . LEU A 1 109 ? -8.102 4.035 -7.919 1.00 86.06 109 LEU A O 1
ATOM 848 N N . GLU A 1 110 ? -7.790 1.825 -7.840 1.00 92.44 110 GLU A N 1
ATOM 849 C CA . GLU A 1 110 ? -8.118 1.671 -6.424 1.00 92.44 110 GLU A CA 1
ATOM 850 C C . GLU A 1 110 ? -7.280 2.579 -5.507 1.00 92.44 110 GLU A C 1
ATOM 852 O O . GLU A 1 110 ? -7.778 3.084 -4.501 1.00 92.44 110 GLU A O 1
ATOM 857 N N . GLN A 1 111 ? -6.026 2.863 -5.880 1.00 92.62 111 GLN A N 1
ATOM 858 C CA . GLN A 1 111 ? -5.175 3.815 -5.164 1.00 92.62 111 GLN A CA 1
ATOM 859 C C . GLN A 1 111 ? -5.781 5.227 -5.152 1.00 92.62 111 GLN A C 1
ATOM 861 O O . GLN A 1 111 ? -5.813 5.874 -4.103 1.00 92.62 111 GLN A O 1
ATOM 866 N N . SER A 1 112 ? -6.299 5.700 -6.289 1.00 92.56 112 SER A N 1
ATOM 867 C CA . SER A 1 112 ? -6.953 7.010 -6.393 1.00 92.56 112 SER A CA 1
ATOM 868 C C . SER A 1 112 ? -8.247 7.049 -5.581 1.00 92.56 112 SER A C 1
ATOM 870 O O . SER A 1 112 ? -8.500 8.037 -4.894 1.00 92.56 112 SER A O 1
ATOM 872 N N . ALA A 1 113 ? -9.021 5.958 -5.575 1.00 93.94 113 ALA A N 1
ATOM 873 C CA . ALA A 1 113 ? -10.206 5.827 -4.727 1.00 93.94 113 ALA A CA 1
ATOM 874 C C . ALA A 1 113 ? -9.857 5.951 -3.237 1.00 93.94 113 ALA A C 1
ATOM 876 O O . ALA A 1 113 ? -10.451 6.760 -2.523 1.00 93.94 113 ALA A O 1
ATOM 877 N N . MET A 1 114 ? -8.845 5.215 -2.768 1.00 95.75 114 MET A N 1
ATOM 878 C CA . MET A 1 114 ? -8.396 5.295 -1.375 1.00 95.75 114 MET A CA 1
ATOM 879 C C . MET A 1 114 ? -7.891 6.693 -1.012 1.00 95.75 114 MET A C 1
ATOM 881 O O . MET A 1 114 ? -8.275 7.229 0.028 1.00 95.75 114 MET A O 1
ATOM 885 N N . ARG A 1 115 ? -7.072 7.314 -1.874 1.00 94.75 115 ARG A N 1
ATOM 886 C CA . ARG A 1 115 ? -6.597 8.693 -1.678 1.00 94.75 115 ARG A CA 1
ATOM 887 C C . ARG A 1 115 ? -7.760 9.670 -1.579 1.00 94.75 115 ARG A C 1
ATOM 889 O O . ARG A 1 115 ? -7.734 10.534 -0.709 1.00 94.75 115 ARG A O 1
ATOM 896 N N . LEU A 1 116 ? -8.791 9.507 -2.408 1.00 92.88 116 LEU A N 1
ATOM 897 C CA . LEU A 1 116 ? -9.982 10.348 -2.364 1.00 92.88 116 LEU A CA 1
ATOM 898 C C . LEU A 1 116 ? -10.701 10.202 -1.023 1.00 92.88 116 LEU A C 1
ATOM 900 O O . LEU A 1 116 ? -11.022 11.201 -0.386 1.00 92.88 116 LEU A O 1
ATOM 904 N N . ILE A 1 117 ? -10.939 8.969 -0.581 1.00 95.06 117 ILE A N 1
ATOM 905 C CA . ILE A 1 117 ? -11.679 8.674 0.651 1.00 95.06 117 ILE A CA 1
ATOM 906 C C . ILE A 1 117 ? -10.926 9.190 1.876 1.00 95.06 117 ILE A C 1
ATOM 908 O O . ILE A 1 117 ? -11.490 9.941 2.668 1.00 95.06 117 ILE A O 1
ATOM 912 N N . LEU A 1 118 ? -9.640 8.863 2.006 1.00 95.44 118 LEU A N 1
ATOM 913 C CA . LEU A 1 118 ? -8.782 9.361 3.087 1.00 95.44 118 LEU A CA 1
ATOM 914 C C . LEU A 1 118 ? -8.643 10.890 3.021 1.00 95.44 118 LEU A C 1
ATOM 916 O O . LEU A 1 118 ? -8.686 11.595 4.030 1.00 95.44 118 LEU A O 1
ATOM 920 N N . GLY A 1 119 ? -8.572 11.413 1.800 1.00 91.56 119 GLY A N 1
ATOM 921 C CA . GLY A 1 119 ? -8.561 12.829 1.478 1.00 91.56 119 GLY A CA 1
ATOM 922 C C . GLY A 1 119 ? -9.878 13.546 1.739 1.00 91.56 119 GLY A C 1
ATOM 923 O O . GLY A 1 119 ? -9.857 14.767 1.675 1.00 91.56 119 GLY A O 1
ATOM 924 N N . ASN A 1 120 ? -10.970 12.863 2.113 1.00 88.44 120 ASN A N 1
ATOM 925 C CA . ASN A 1 120 ? -12.259 13.476 2.468 1.00 88.44 120 ASN A CA 1
ATOM 926 C C . ASN A 1 120 ? -12.739 13.132 3.890 1.00 88.44 120 ASN A C 1
ATOM 928 O O . ASN A 1 120 ? -13.301 13.992 4.567 1.00 88.44 120 ASN A O 1
ATOM 932 N N . LEU A 1 121 ? -12.438 11.943 4.413 1.00 92.25 121 LEU A N 1
ATOM 933 C CA . LEU A 1 121 ? -12.965 11.462 5.692 1.00 92.25 121 LEU A CA 1
ATOM 934 C C . LEU A 1 121 ? -11.919 11.543 6.811 1.00 92.25 121 LEU A C 1
ATOM 936 O O . LEU A 1 121 ? -11.049 10.682 6.930 1.00 92.25 121 LEU A O 1
ATOM 940 N N . ALA A 1 122 ? -12.018 12.575 7.657 1.00 90.38 122 ALA A N 1
ATOM 941 C CA . ALA A 1 122 ? -11.083 12.800 8.766 1.00 90.38 122 ALA A CA 1
ATOM 942 C C . ALA A 1 122 ? -10.949 11.600 9.734 1.00 90.38 122 ALA A C 1
ATOM 944 O O . ALA A 1 122 ? -9.808 11.270 10.063 1.00 90.38 122 ALA A O 1
ATOM 945 N N . PRO A 1 123 ? -12.033 10.883 10.111 1.00 93.94 123 PRO A N 1
ATOM 946 C CA . PRO A 1 123 ? -11.918 9.703 10.973 1.00 93.94 123 PRO A CA 1
ATOM 947 C C . PRO A 1 123 ? -11.082 8.565 10.375 1.00 93.94 123 PRO A C 1
ATOM 949 O O . PRO A 1 123 ? -10.424 7.843 11.111 1.00 93.94 123 PRO A O 1
ATOM 952 N N . LEU A 1 124 ? -11.073 8.398 9.047 1.00 96.00 124 LEU A N 1
ATOM 953 C CA . LEU A 1 124 ? -10.218 7.398 8.394 1.00 96.00 124 LEU A CA 1
ATOM 954 C C . LEU A 1 124 ? -8.793 7.920 8.198 1.00 96.00 124 LEU A C 1
ATOM 956 O O . LEU A 1 124 ? -7.833 7.165 8.329 1.00 96.00 124 LEU A O 1
ATOM 960 N N . SER A 1 125 ? -8.643 9.217 7.918 1.00 95.00 125 SER A N 1
ATOM 961 C CA . SER A 1 125 ? -7.335 9.859 7.769 1.00 95.00 125 SER A CA 1
ATOM 962 C C . SER A 1 125 ? -6.489 9.754 9.039 1.00 95.00 125 SER A C 1
ATOM 964 O O . SER A 1 125 ? -5.288 9.522 8.937 1.00 95.00 125 SER A O 1
ATOM 966 N N . SER A 1 126 ? -7.087 9.911 10.225 1.00 95.69 126 SER A N 1
ATOM 967 C CA . SER A 1 126 ? -6.373 9.792 11.507 1.00 95.69 126 SER A CA 1
ATOM 968 C C . SER A 1 126 ? -5.937 8.358 11.826 1.00 95.69 126 SER A C 1
ATOM 970 O O . SER A 1 126 ? -5.066 8.149 12.665 1.00 95.69 126 SER A O 1
ATOM 972 N N . GLN A 1 127 ? -6.506 7.372 11.131 1.00 97.25 127 GLN A N 1
ATOM 973 C CA . GLN A 1 127 ? -6.196 5.951 11.276 1.00 97.25 127 GLN A CA 1
ATOM 974 C C . GLN A 1 127 ? -5.137 5.460 10.274 1.00 97.25 127 GLN A C 1
ATOM 976 O O . GLN A 1 127 ? -4.798 4.274 10.277 1.00 97.25 127 GLN A O 1
ATOM 981 N N . MET A 1 128 ? -4.606 6.351 9.428 1.00 96.56 128 MET A N 1
ATOM 982 C CA . MET A 1 128 ? -3.601 6.038 8.414 1.00 96.56 128 MET A CA 1
ATOM 983 C C . MET A 1 128 ? -2.214 6.566 8.804 1.00 96.56 128 MET A C 1
ATOM 985 O O . MET A 1 128 ? -2.000 7.772 8.943 1.00 96.56 128 MET A O 1
ATOM 989 N N . THR A 1 129 ? -1.250 5.653 8.883 1.00 94.81 129 THR A N 1
ATOM 990 C CA . THR A 1 129 ? 0.177 5.950 9.015 1.00 94.81 129 THR A CA 1
ATOM 991 C C . THR A 1 129 ? 0.848 5.894 7.646 1.00 94.81 129 THR A C 1
ATOM 993 O O . THR A 1 129 ? 0.693 4.942 6.886 1.00 94.81 129 THR A O 1
ATOM 996 N N . VAL A 1 130 ? 1.651 6.902 7.330 1.00 93.88 130 VAL A N 1
ATOM 997 C CA . VAL A 1 130 ? 2.522 6.891 6.156 1.00 93.88 130 VAL A CA 1
ATOM 998 C C . VAL A 1 130 ? 3.899 6.398 6.574 1.00 93.88 130 VAL A C 1
ATOM 1000 O O . VAL A 1 130 ? 4.546 7.009 7.423 1.00 93.88 130 VAL A O 1
ATOM 1003 N N . MET A 1 131 ? 4.348 5.305 5.961 1.00 90.94 131 MET A N 1
ATOM 1004 C CA . MET A 1 131 ? 5.688 4.755 6.150 1.00 90.94 131 MET A CA 1
ATOM 1005 C C . MET A 1 131 ? 6.619 5.319 5.083 1.00 90.94 131 MET A C 1
ATOM 1007 O O . MET A 1 131 ? 6.634 4.873 3.929 1.00 90.94 131 MET A O 1
ATOM 1011 N N . GLU A 1 132 ? 7.405 6.314 5.465 1.00 85.31 132 GLU A N 1
ATOM 1012 C CA . GLU A 1 132 ? 8.515 6.788 4.655 1.00 85.31 132 GLU A CA 1
ATOM 1013 C C . GLU A 1 132 ? 9.707 5.840 4.839 1.00 85.31 132 GLU A C 1
ATOM 1015 O O . GLU A 1 132 ? 9.843 5.164 5.856 1.00 85.31 132 GLU A O 1
ATOM 1020 N N . ASN A 1 133 ? 10.562 5.753 3.824 1.00 85.75 133 ASN A N 1
ATOM 1021 C CA . ASN A 1 133 ? 11.808 4.981 3.857 1.00 85.75 133 ASN A CA 1
ATOM 1022 C C . ASN A 1 133 ? 11.680 3.450 3.991 1.00 85.75 133 ASN A C 1
ATOM 1024 O O . ASN A 1 133 ? 12.701 2.772 4.040 1.00 85.75 133 ASN A O 1
ATOM 1028 N N . LEU A 1 134 ? 10.477 2.868 3.946 1.00 88.38 134 LEU A N 1
ATOM 1029 C CA . LEU A 1 134 ? 10.321 1.405 3.897 1.00 88.38 134 LEU A CA 1
ATOM 1030 C C . LEU A 1 134 ? 10.666 0.821 2.513 1.00 88.38 134 LEU A C 1
ATOM 1032 O O . LEU A 1 134 ? 11.045 -0.345 2.383 1.00 88.38 134 LEU A O 1
ATOM 1036 N N . VAL A 1 135 ? 10.538 1.643 1.469 1.00 90.12 135 VAL A N 1
ATOM 1037 C CA . VAL A 1 135 ? 10.609 1.226 0.066 1.00 90.12 135 VAL A CA 1
ATOM 1038 C C . VAL A 1 135 ? 11.650 2.024 -0.680 1.00 90.12 135 VAL A C 1
ATOM 1040 O O . VAL A 1 135 ? 11.666 3.255 -0.660 1.00 90.12 135 VAL A O 1
ATOM 1043 N N . ARG A 1 136 ? 12.461 1.305 -1.444 1.00 89.31 136 ARG A N 1
ATOM 1044 C CA . ARG A 1 136 ? 13.256 1.881 -2.514 1.00 89.31 136 ARG A CA 1
ATOM 1045 C C . ARG A 1 136 ? 12.542 1.696 -3.844 1.00 89.31 136 ARG A C 1
ATOM 1047 O O . ARG A 1 136 ? 12.289 0.573 -4.269 1.00 89.31 136 ARG A O 1
ATOM 1054 N N . PHE A 1 137 ? 12.292 2.792 -4.543 1.00 85.62 137 PHE A N 1
ATOM 1055 C CA . PHE A 1 137 ? 11.757 2.743 -5.901 1.00 85.62 137 PHE A CA 1
ATOM 1056 C C . PHE A 1 137 ? 12.859 2.504 -6.939 1.00 85.62 137 PHE A C 1
ATOM 1058 O O . PHE A 1 137 ? 14.038 2.810 -6.714 1.00 85.62 137 PHE A O 1
ATOM 1065 N N . SER A 1 138 ? 12.471 1.968 -8.098 1.00 84.31 138 SER A N 1
ATOM 1066 C CA . SER A 1 138 ? 13.372 1.790 -9.238 1.00 84.31 138 SER A CA 1
ATOM 1067 C C . SER A 1 138 ? 14.110 3.091 -9.593 1.00 84.31 138 SER A C 1
ATOM 1069 O O . SER A 1 138 ? 13.478 4.140 -9.722 1.00 84.31 138 SER A O 1
ATOM 1071 N N . PRO A 1 139 ? 15.438 3.062 -9.830 1.00 80.00 139 PRO A N 1
ATOM 1072 C CA . PRO A 1 139 ? 16.173 4.259 -10.256 1.00 80.00 139 PRO A CA 1
ATOM 1073 C C . PRO A 1 139 ? 15.730 4.766 -11.640 1.00 80.00 139 PRO A C 1
ATOM 1075 O O . PRO A 1 139 ? 15.974 5.926 -11.989 1.00 80.00 139 PRO A O 1
ATOM 1078 N N . LEU A 1 140 ? 15.066 3.904 -12.417 1.00 78.69 140 LEU A N 1
ATOM 1079 C CA . LEU A 1 140 ? 14.531 4.208 -13.741 1.00 78.69 140 LEU A CA 1
ATOM 1080 C C . LEU A 1 140 ? 13.205 4.968 -13.693 1.00 78.69 140 LEU A C 1
ATOM 1082 O O . LEU A 1 140 ? 12.818 5.531 -14.718 1.00 78.69 140 LEU A O 1
ATOM 1086 N N . ALA A 1 141 ? 12.541 5.003 -12.534 1.00 75.19 141 ALA A N 1
ATOM 1087 C CA . ALA A 1 141 ? 11.320 5.761 -12.324 1.00 75.19 141 ALA A CA 1
ATOM 1088 C C . ALA A 1 141 ? 11.636 7.261 -12.402 1.00 75.19 141 ALA A C 1
ATOM 1090 O O . ALA A 1 141 ? 12.165 7.864 -11.466 1.00 75.19 141 ALA A O 1
ATOM 1091 N N . THR A 1 142 ? 11.351 7.867 -13.555 1.00 70.06 142 THR A N 1
ATOM 1092 C CA . THR A 1 142 ? 11.630 9.285 -13.831 1.00 70.06 142 THR A CA 1
ATOM 1093 C C . THR A 1 142 ? 10.765 10.227 -13.004 1.00 70.06 142 THR A C 1
ATOM 1095 O O . THR A 1 142 ? 11.166 11.364 -12.780 1.00 70.06 142 THR A O 1
ATOM 1098 N N . PHE A 1 143 ? 9.633 9.740 -12.494 1.00 71.00 143 PHE A N 1
ATOM 1099 C CA . PHE A 1 143 ? 8.787 10.458 -11.546 1.00 71.00 143 PHE A CA 1
ATOM 1100 C C . PHE A 1 143 ? 9.390 10.529 -10.134 1.00 71.00 143 PHE A C 1
ATOM 1102 O O . PHE A 1 143 ? 8.930 11.320 -9.324 1.00 71.00 143 PHE A O 1
ATOM 1109 N N . VAL A 1 144 ? 10.433 9.755 -9.806 1.00 69.62 144 VAL A N 1
ATOM 1110 C CA . VAL A 1 144 ? 11.068 9.824 -8.480 1.00 69.62 144 VAL A CA 1
ATOM 1111 C C . VAL A 1 144 ? 12.161 10.905 -8.474 1.00 69.62 144 VAL A C 1
ATOM 1113 O O . VAL A 1 144 ? 13.089 10.846 -9.295 1.00 69.62 144 VAL A O 1
ATOM 1116 N N . PRO A 1 145 ? 12.136 11.871 -7.531 1.00 72.94 145 PRO A N 1
ATOM 1117 C CA . PRO A 1 145 ? 13.137 12.931 -7.460 1.00 72.94 145 PRO A CA 1
ATOM 1118 C C . PRO A 1 145 ? 14.575 12.383 -7.395 1.00 72.94 145 PRO A C 1
ATOM 1120 O O . PRO A 1 145 ? 14.820 11.388 -6.701 1.00 72.94 145 PRO A O 1
ATOM 1123 N N . PRO A 1 146 ? 15.561 13.014 -8.069 1.00 76.56 146 PRO A N 1
ATOM 1124 C CA . PRO A 1 146 ? 16.956 12.563 -8.047 1.00 76.56 146 PRO A CA 1
ATOM 1125 C C . PRO A 1 146 ? 17.535 12.392 -6.637 1.00 76.56 146 PRO A C 1
ATOM 1127 O O . PRO A 1 146 ? 18.263 11.430 -6.403 1.00 76.56 146 PRO A O 1
ATOM 1130 N N . ALA A 1 147 ? 17.182 13.274 -5.695 1.00 75.31 147 ALA A N 1
ATOM 1131 C CA . ALA A 1 147 ? 17.635 13.202 -4.304 1.00 75.31 147 ALA A CA 1
ATOM 1132 C C . ALA A 1 147 ? 17.191 11.900 -3.612 1.00 75.31 147 ALA A C 1
ATOM 1134 O O . ALA A 1 147 ? 18.001 11.226 -2.981 1.00 75.31 147 ALA A O 1
ATOM 1135 N N . VAL A 1 148 ? 15.933 11.488 -3.812 1.00 73.25 148 VAL A N 1
ATOM 1136 C CA . VAL A 1 148 ? 15.399 10.225 -3.275 1.00 73.25 148 VAL A CA 1
ATOM 1137 C C . VAL A 1 148 ? 16.056 9.028 -3.968 1.00 73.25 148 VAL A C 1
ATOM 1139 O O . VAL A 1 148 ? 16.494 8.094 -3.301 1.00 73.25 148 VAL A O 1
ATOM 1142 N N . ARG A 1 149 ? 16.222 9.075 -5.299 1.00 73.69 149 ARG A N 1
ATOM 1143 C CA . ARG A 1 149 ? 16.887 8.000 -6.066 1.00 73.69 149 ARG A CA 1
ATOM 1144 C C . ARG A 1 149 ? 18.348 7.786 -5.666 1.00 73.69 149 ARG A C 1
ATOM 1146 O O . ARG A 1 149 ? 18.844 6.660 -5.726 1.00 73.69 149 ARG A O 1
ATOM 1153 N N . ARG A 1 150 ? 19.049 8.860 -5.296 1.00 76.62 150 ARG A N 1
ATOM 1154 C CA . ARG A 1 150 ? 20.467 8.841 -4.907 1.00 76.62 150 ARG A CA 1
ATOM 1155 C C . ARG A 1 150 ? 20.686 8.625 -3.409 1.00 76.62 150 ARG A C 1
ATOM 1157 O O . ARG A 1 150 ? 21.834 8.439 -3.016 1.00 76.62 150 ARG A O 1
ATOM 1164 N N . ASN A 1 151 ? 19.631 8.592 -2.594 1.00 79.12 151 ASN A N 1
ATOM 1165 C CA . ASN A 1 151 ? 19.744 8.399 -1.152 1.00 79.12 151 ASN A CA 1
ATOM 1166 C C . ASN A 1 151 ? 20.433 7.056 -0.833 1.00 79.12 151 ASN A C 1
ATOM 1168 O O . ASN A 1 151 ? 19.910 5.978 -1.127 1.00 79.12 151 ASN A O 1
ATOM 1172 N N . ARG A 1 152 ? 21.635 7.128 -0.251 1.00 80.88 152 ARG A N 1
ATOM 1173 C CA . ARG A 1 152 ? 22.473 5.958 0.043 1.00 80.88 152 ARG A CA 1
ATOM 1174 C C . ARG A 1 152 ? 21.830 5.045 1.084 1.00 80.88 152 ARG A C 1
ATOM 1176 O O . ARG A 1 152 ? 21.819 3.835 0.870 1.00 80.88 152 ARG A O 1
ATOM 1183 N N . THR A 1 153 ? 21.250 5.618 2.136 1.00 79.06 153 THR A N 1
ATOM 1184 C CA . THR A 1 153 ? 20.553 4.873 3.188 1.00 79.06 153 THR A CA 1
ATOM 1185 C C . THR A 1 153 ? 19.422 4.048 2.589 1.00 79.06 153 THR A C 1
ATOM 1187 O O . THR A 1 153 ? 19.367 2.838 2.793 1.00 79.06 153 THR A O 1
ATOM 1190 N N . LEU A 1 154 ? 18.597 4.659 1.730 1.00 78.81 154 LEU A N 1
ATOM 1191 C CA . LEU A 1 154 ? 17.513 3.931 1.075 1.00 78.81 154 LEU A CA 1
ATOM 1192 C C . LEU A 1 154 ? 18.027 2.827 0.139 1.00 78.81 154 LEU A C 1
ATOM 1194 O O . LEU A 1 154 ? 17.462 1.745 0.026 1.00 78.81 154 LEU A O 1
ATOM 1198 N N . ARG A 1 155 ? 19.140 3.069 -0.553 1.00 79.94 155 ARG A N 1
ATOM 1199 C CA . ARG A 1 155 ? 19.723 2.062 -1.446 1.00 79.94 155 ARG A CA 1
ATOM 1200 C C . ARG A 1 155 ? 20.214 0.826 -0.703 1.00 79.94 155 ARG A C 1
ATOM 1202 O O . ARG A 1 155 ? 20.086 -0.282 -1.228 1.00 79.94 155 ARG A O 1
ATOM 1209 N N . GLN A 1 156 ? 20.801 1.025 0.467 1.00 79.38 156 GLN A N 1
ATOM 1210 C CA . GLN A 1 156 ? 21.467 -0.034 1.212 1.00 79.38 156 GLN A CA 1
ATOM 1211 C C . GLN A 1 156 ? 20.494 -0.772 2.125 1.00 79.38 156 GLN A C 1
ATOM 1213 O O . GLN A 1 156 ? 20.465 -1.997 2.083 1.00 79.38 156 GLN A O 1
ATOM 1218 N N . PHE A 1 157 ? 19.643 -0.046 2.847 1.00 83.06 157 PHE A N 1
ATOM 1219 C CA . PHE A 1 157 ? 18.981 -0.598 4.024 1.00 83.06 157 PHE A CA 1
ATOM 1220 C C . PHE A 1 157 ? 17.476 -0.834 3.872 1.00 83.06 157 PHE A C 1
ATOM 1222 O O . PHE A 1 157 ? 16.938 -1.612 4.649 1.00 83.06 157 PHE A O 1
ATOM 1229 N N . THR A 1 158 ? 16.776 -0.251 2.881 1.00 89.25 158 THR A N 1
ATOM 1230 C CA . THR A 1 158 ? 15.320 -0.486 2.792 1.00 89.25 158 THR A CA 1
ATOM 1231 C C . THR A 1 158 ? 15.008 -1.963 2.591 1.00 89.25 158 THR A C 1
ATOM 1233 O O . THR A 1 158 ? 15.588 -2.597 1.699 1.00 89.25 158 THR A O 1
ATOM 1236 N N . PRO A 1 159 ? 14.046 -2.514 3.341 1.00 92.19 159 PRO A N 1
ATOM 1237 C CA . PRO A 1 159 ? 13.722 -3.923 3.224 1.00 92.19 159 PRO A CA 1
ATOM 1238 C C . PRO A 1 159 ? 12.875 -4.237 1.989 1.00 92.19 159 PRO A C 1
ATOM 1240 O O . PRO A 1 159 ? 12.783 -5.398 1.598 1.00 92.19 159 PRO A O 1
ATOM 1243 N N . LEU A 1 160 ? 12.281 -3.229 1.345 1.00 93.88 160 LEU A N 1
ATOM 1244 C CA . LEU A 1 160 ? 11.469 -3.392 0.142 1.00 93.88 160 LEU A CA 1
ATOM 1245 C C . LEU A 1 160 ? 12.088 -2.662 -1.053 1.00 93.88 160 LEU A C 1
ATOM 1247 O O . LEU A 1 160 ? 12.673 -1.580 -0.923 1.00 93.88 160 LEU A O 1
ATOM 1251 N N . TYR A 1 161 ? 11.905 -3.246 -2.233 1.00 93.38 161 TYR A N 1
ATOM 1252 C CA . TYR A 1 161 ? 12.132 -2.609 -3.525 1.00 93.38 161 TYR A CA 1
ATOM 1253 C C . TYR A 1 161 ? 10.852 -2.665 -4.355 1.00 93.38 161 TYR A C 1
ATOM 1255 O O . TYR A 1 161 ? 10.267 -3.734 -4.484 1.00 93.38 161 TYR A O 1
ATOM 1263 N N . HIS A 1 162 ? 10.437 -1.545 -4.943 1.00 91.94 162 HIS A N 1
ATOM 1264 C CA . HIS A 1 162 ? 9.253 -1.469 -5.799 1.00 91.94 162 HIS A CA 1
ATOM 1265 C C . HIS A 1 162 ? 9.657 -1.068 -7.217 1.00 91.94 162 HIS A C 1
ATOM 1267 O O . HIS A 1 162 ? 10.224 0.008 -7.446 1.00 91.94 162 HIS A O 1
ATOM 1273 N N . ALA A 1 163 ? 9.334 -1.923 -8.186 1.00 89.75 163 ALA A N 1
ATOM 1274 C CA . ALA A 1 163 ? 9.598 -1.677 -9.599 1.00 89.75 163 ALA A CA 1
ATOM 1275 C C . ALA A 1 163 ? 8.518 -0.809 -10.278 1.00 89.75 163 ALA A C 1
ATOM 1277 O O . ALA A 1 163 ? 8.332 -0.905 -11.492 1.00 89.75 163 ALA A O 1
ATOM 1278 N N . ALA A 1 164 ? 7.845 0.066 -9.518 1.00 82.44 164 ALA A N 1
ATOM 1279 C CA . ALA A 1 164 ? 6.781 0.929 -10.019 1.00 82.44 164 ALA A CA 1
ATOM 1280 C C . ALA A 1 164 ? 7.223 1.666 -11.292 1.00 82.44 164 ALA A C 1
ATOM 1282 O O . ALA A 1 164 ? 8.312 2.248 -11.355 1.00 82.44 164 ALA A O 1
ATOM 1283 N N . GLY A 1 165 ? 6.372 1.636 -12.317 1.00 76.81 165 GLY A N 1
ATOM 1284 C CA . GLY A 1 165 ? 6.635 2.266 -13.610 1.00 76.81 165 GLY A CA 1
ATOM 1285 C C . GLY A 1 165 ? 7.536 1.473 -14.558 1.00 76.81 165 GLY A C 1
ATOM 1286 O O . GLY A 1 165 ? 7.673 1.873 -15.712 1.00 76.81 165 GLY A O 1
ATOM 1287 N N . CYS A 1 166 ? 8.104 0.331 -14.152 1.00 81.25 166 CYS A N 1
ATOM 1288 C CA . CYS A 1 166 ? 8.851 -0.524 -15.081 1.00 81.25 166 CYS A CA 1
ATOM 1289 C C . CYS A 1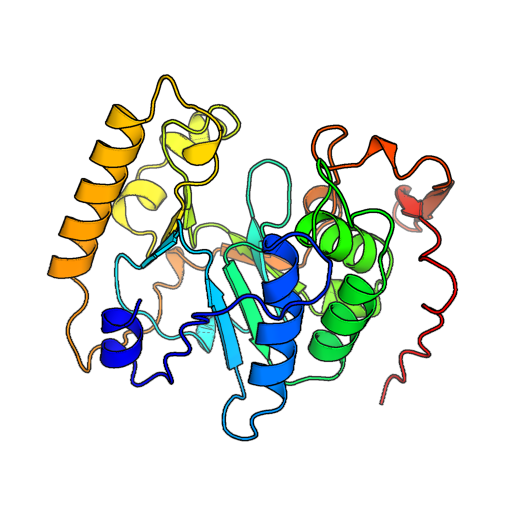 166 ? 7.972 -1.116 -16.190 1.00 81.25 166 CYS A C 1
ATOM 1291 O O . CYS A 1 166 ? 8.433 -1.260 -17.320 1.00 81.25 166 CYS A O 1
ATOM 1293 N N . SER A 1 167 ? 6.701 -1.402 -15.903 1.00 71.62 167 SER A N 1
ATOM 1294 C CA . SER A 1 167 ? 5.714 -1.824 -16.905 1.00 71.62 167 SER A CA 1
ATOM 1295 C C . SER A 1 167 ? 5.327 -0.705 -17.881 1.00 71.62 167 SER A C 1
ATOM 1297 O O . SER A 1 167 ? 4.941 -0.989 -19.010 1.00 71.62 167 SER A O 1
ATOM 1299 N N . LEU A 1 168 ? 5.471 0.562 -17.476 1.00 68.12 168 LEU A N 1
ATOM 1300 C CA . LEU A 1 168 ? 5.105 1.740 -18.273 1.00 68.12 168 LEU A CA 1
ATOM 1301 C C . LEU A 1 168 ? 6.223 2.198 -19.224 1.00 68.12 168 LEU A C 1
ATOM 1303 O O . LEU A 1 168 ? 6.014 3.094 -20.039 1.00 68.12 168 LEU A O 1
ATOM 1307 N N . LEU A 1 169 ? 7.419 1.609 -19.125 1.00 70.12 169 LEU A N 1
ATOM 1308 C CA . LEU A 1 169 ? 8.607 2.015 -19.878 1.00 70.12 169 LEU A CA 1
ATOM 1309 C C . LEU A 1 169 ? 9.095 0.865 -20.776 1.00 70.12 169 LEU A C 1
ATOM 1311 O O . LEU A 1 169 ? 10.148 0.285 -20.501 1.00 70.12 169 LEU A O 1
ATOM 1315 N N . PRO A 1 170 ? 8.389 0.537 -21.879 1.00 66.50 170 PRO A N 1
ATOM 1316 C CA . PRO A 1 170 ? 8.729 -0.605 -22.736 1.00 66.50 170 PRO A CA 1
ATOM 1317 C C . PRO A 1 170 ? 10.155 -0.520 -23.299 1.00 66.50 170 PRO A C 1
ATOM 1319 O O . PRO A 1 170 ? 10.863 -1.523 -23.341 1.00 66.50 170 PRO A O 1
ATOM 1322 N N . LYS A 1 171 ? 10.639 0.694 -23.602 1.00 75.19 171 LYS A N 1
ATOM 1323 C CA . LYS A 1 171 ? 12.022 0.955 -24.053 1.00 75.19 171 LYS A CA 1
ATOM 1324 C C . LYS A 1 171 ? 13.097 0.708 -22.983 1.00 75.19 171 LYS A C 1
ATOM 1326 O O . LYS A 1 171 ? 14.281 0.812 -23.272 1.00 75.19 171 LYS A O 1
ATOM 1331 N N . ARG A 1 172 ? 12.709 0.436 -21.732 1.00 77.81 172 ARG A N 1
ATOM 1332 C CA . ARG A 1 172 ? 13.613 0.174 -20.598 1.00 77.81 172 ARG A CA 1
ATOM 1333 C C . ARG A 1 172 ? 13.375 -1.194 -19.963 1.00 77.81 172 ARG A C 1
ATOM 1335 O O . ARG A 1 172 ? 13.846 -1.430 -18.852 1.00 77.81 172 ARG A O 1
ATOM 1342 N N . LYS A 1 173 ? 12.673 -2.099 -20.657 1.00 82.25 173 LYS A N 1
ATOM 1343 C CA . LYS A 1 173 ? 12.342 -3.440 -20.156 1.00 82.25 173 LYS A CA 1
ATOM 1344 C C . LYS A 1 173 ? 13.584 -4.210 -19.702 1.00 82.25 173 LYS A C 1
ATOM 1346 O O . LYS A 1 173 ? 13.573 -4.768 -18.611 1.00 82.25 173 LYS A O 1
ATOM 1351 N N . GLU A 1 174 ? 14.662 -4.177 -20.482 1.00 86.25 174 GLU A N 1
ATOM 1352 C CA . GLU A 1 174 ? 15.930 -4.843 -20.146 1.00 86.25 174 GLU A CA 1
ATOM 1353 C C . GLU A 1 174 ? 16.576 -4.264 -18.887 1.00 86.25 174 GLU A C 1
ATOM 1355 O O . GLU A 1 174 ? 16.935 -5.001 -17.971 1.00 86.25 174 GLU A O 1
ATOM 1360 N N . ALA A 1 175 ? 16.655 -2.935 -18.794 1.00 86.44 175 ALA A N 1
ATOM 1361 C CA . ALA A 1 175 ? 17.199 -2.266 -17.619 1.00 86.44 175 ALA A CA 1
ATOM 1362 C C . ALA A 1 175 ? 16.351 -2.559 -16.365 1.00 86.44 175 ALA A C 1
ATOM 1364 O O . ALA A 1 175 ? 16.893 -2.832 -15.294 1.00 86.44 175 ALA A O 1
ATOM 1365 N N . CYS A 1 176 ? 15.021 -2.565 -16.492 1.00 86.81 176 CYS A N 1
ATOM 1366 C CA . CYS A 1 176 ? 14.115 -2.970 -15.419 1.00 86.81 176 CYS A CA 1
ATOM 1367 C C . CYS A 1 176 ? 14.322 -4.432 -15.011 1.00 86.81 176 CYS A C 1
ATOM 1369 O O . CYS A 1 176 ? 14.444 -4.709 -13.819 1.00 86.81 176 CYS A O 1
ATOM 1371 N N . ALA A 1 177 ? 14.432 -5.353 -15.971 1.00 88.06 177 ALA A N 1
ATOM 1372 C CA . ALA A 1 177 ? 14.709 -6.762 -15.707 1.00 88.06 177 ALA A CA 1
ATOM 1373 C C . ALA A 1 177 ? 16.061 -6.957 -15.003 1.00 88.06 177 ALA A C 1
ATOM 1375 O O . ALA A 1 177 ? 16.151 -7.743 -14.060 1.00 88.06 177 ALA A O 1
ATOM 1376 N N . HIS A 1 178 ? 17.090 -6.198 -15.393 1.00 90.19 178 HIS A N 1
ATOM 1377 C CA . HIS A 1 178 ? 18.397 -6.209 -14.738 1.00 90.19 178 HIS A CA 1
ATOM 1378 C C . HIS A 1 178 ? 18.296 -5.808 -13.258 1.00 90.19 178 HIS A C 1
ATOM 1380 O O . HIS A 1 178 ? 18.773 -6.541 -12.388 1.00 90.19 178 HIS A O 1
ATOM 1386 N N . TYR A 1 179 ? 17.642 -4.681 -12.948 1.00 89.00 179 TYR A N 1
ATOM 1387 C CA . TYR A 1 179 ? 17.445 -4.268 -11.554 1.00 89.00 179 TYR A CA 1
ATOM 1388 C C . TYR A 1 179 ? 16.588 -5.269 -10.779 1.00 89.00 179 TYR A C 1
ATOM 1390 O O . TYR A 1 179 ? 16.940 -5.612 -9.654 1.00 89.00 179 TYR A O 1
ATOM 1398 N N . PHE A 1 180 ? 15.516 -5.787 -11.380 1.00 89.69 180 PHE A N 1
ATOM 1399 C CA . PHE A 1 180 ? 14.656 -6.774 -10.733 1.00 89.69 180 PHE A CA 1
ATOM 1400 C C . PHE A 1 180 ? 15.432 -8.050 -10.382 1.00 89.69 180 PHE A C 1
ATOM 1402 O O . PHE A 1 180 ? 15.383 -8.504 -9.241 1.00 89.69 180 PHE A O 1
ATOM 1409 N N . LYS A 1 181 ? 16.228 -8.580 -11.323 1.00 91.44 181 LYS A N 1
ATOM 1410 C CA . LYS A 1 181 ? 17.100 -9.742 -11.097 1.00 91.44 181 LYS A CA 1
ATOM 1411 C C . LYS A 1 181 ? 18.102 -9.476 -9.977 1.00 91.44 181 LYS A C 1
ATOM 1413 O O . LYS A 1 181 ? 18.247 -10.310 -9.091 1.00 91.44 181 LYS A O 1
ATOM 1418 N N . LYS A 1 182 ? 18.743 -8.304 -9.973 1.00 92.44 182 LYS A N 1
ATOM 1419 C CA . LYS A 1 182 ? 19.674 -7.906 -8.909 1.00 92.44 182 LYS A CA 1
ATOM 1420 C C . LYS A 1 182 ? 19.009 -7.907 -7.531 1.00 92.44 182 LYS A C 1
ATOM 1422 O O . LYS A 1 182 ? 19.568 -8.460 -6.589 1.00 92.44 182 LYS A O 1
ATOM 1427 N N . GLU A 1 183 ? 17.839 -7.287 -7.400 1.00 93.31 183 GLU A N 1
ATOM 1428 C CA . GLU A 1 183 ? 17.137 -7.205 -6.113 1.00 93.31 183 GLU A CA 1
ATOM 1429 C C . GLU A 1 183 ? 16.603 -8.583 -5.671 1.00 93.31 183 GLU A C 1
ATOM 1431 O O . GLU A 1 183 ? 16.617 -8.880 -4.479 1.00 93.31 183 GLU A O 1
ATOM 1436 N N . LEU A 1 184 ? 16.229 -9.467 -6.607 1.00 92.44 184 LEU A N 1
ATOM 1437 C CA . LEU A 1 184 ? 15.906 -10.871 -6.313 1.00 92.44 184 LEU A CA 1
ATOM 1438 C C . LEU A 1 184 ? 17.122 -11.670 -5.819 1.00 92.44 184 LEU A C 1
ATOM 1440 O O . LEU A 1 184 ? 16.991 -12.431 -4.864 1.00 92.44 184 LEU A O 1
ATOM 1444 N N . THR A 1 185 ? 18.302 -11.492 -6.424 1.00 92.62 185 THR A N 1
ATOM 1445 C CA . THR A 1 185 ? 19.544 -12.127 -5.949 1.00 92.62 185 THR A CA 1
ATOM 1446 C C . THR A 1 185 ? 19.886 -11.671 -4.531 1.00 92.62 185 THR A C 1
ATOM 1448 O O . THR A 1 185 ? 20.217 -12.498 -3.686 1.00 92.62 185 THR A O 1
ATOM 1451 N N . LEU A 1 186 ? 19.745 -10.373 -4.240 1.00 90.19 186 LEU A N 1
ATOM 1452 C CA . LEU A 1 186 ? 19.924 -9.848 -2.883 1.00 90.19 186 LEU A CA 1
ATOM 1453 C C . LEU A 1 186 ? 18.893 -10.429 -1.907 1.00 90.19 186 LEU A C 1
ATOM 1455 O O . LEU A 1 186 ? 19.258 -10.801 -0.797 1.00 90.19 186 LEU A O 1
ATOM 1459 N N . ALA A 1 187 ? 17.626 -10.542 -2.310 1.00 92.50 187 ALA A N 1
ATOM 1460 C CA . ALA A 1 187 ? 16.585 -11.142 -1.480 1.00 92.50 187 ALA A CA 1
ATOM 1461 C C . ALA A 1 187 ? 16.887 -12.607 -1.134 1.00 92.50 187 ALA A C 1
ATOM 1463 O O . ALA A 1 187 ? 16.751 -13.007 0.019 1.00 92.50 187 ALA A O 1
ATOM 1464 N N . ALA A 1 188 ? 17.334 -13.398 -2.114 1.00 89.50 188 ALA A N 1
ATOM 1465 C CA . ALA A 1 188 ? 17.685 -14.803 -1.911 1.00 89.50 188 ALA A CA 1
ATOM 1466 C C . ALA A 1 188 ? 18.828 -14.986 -0.898 1.00 89.50 188 ALA A C 1
ATOM 1468 O O . ALA A 1 188 ? 18.817 -15.950 -0.141 1.00 89.50 188 ALA A O 1
ATOM 1469 N N . ALA A 1 189 ? 19.774 -14.044 -0.851 1.00 89.12 189 ALA A N 1
ATOM 1470 C CA . ALA A 1 189 ? 20.893 -14.078 0.087 1.00 89.12 189 ALA A CA 1
ATOM 1471 C C . ALA A 1 189 ? 20.525 -13.667 1.526 1.00 89.12 189 ALA A C 1
ATOM 1473 O O . ALA A 1 189 ? 21.299 -13.945 2.431 1.00 89.12 189 ALA A O 1
ATOM 1474 N N . ASN A 1 190 ? 19.389 -12.992 1.742 1.00 88.25 190 ASN A N 1
ATOM 1475 C CA . ASN A 1 190 ? 19.029 -12.411 3.046 1.00 88.25 190 ASN A CA 1
ATOM 1476 C C . ASN A 1 190 ? 17.756 -13.013 3.671 1.00 88.25 190 ASN A C 1
ATOM 1478 O O . ASN A 1 190 ? 17.517 -12.849 4.867 1.00 88.25 190 ASN A O 1
ATOM 1482 N N . LEU A 1 191 ? 16.910 -13.693 2.889 1.00 89.38 191 LEU A N 1
ATOM 1483 C CA . LEU A 1 191 ? 15.672 -14.313 3.369 1.00 89.38 191 LEU A CA 1
ATOM 1484 C C . LEU A 1 191 ? 15.917 -15.753 3.832 1.00 89.38 191 LEU A C 1
ATOM 1486 O O . LEU A 1 191 ? 15.684 -16.705 3.088 1.00 89.38 191 LEU A O 1
ATOM 1490 N N . HIS A 1 192 ? 16.353 -15.903 5.081 1.00 83.25 192 HIS A N 1
ATOM 1491 C CA . HIS A 1 192 ? 16.519 -17.208 5.724 1.00 83.25 192 HIS A CA 1
ATOM 1492 C C . HIS A 1 192 ? 15.287 -17.584 6.569 1.00 83.25 192 HIS A C 1
ATOM 1494 O O . HIS A 1 192 ? 14.780 -16.728 7.299 1.00 83.25 192 HIS A O 1
ATOM 1500 N N . PRO A 1 193 ? 14.809 -18.844 6.521 1.00 82.00 193 PRO A N 1
ATOM 1501 C CA . PRO A 1 193 ? 13.713 -19.316 7.370 1.00 82.00 193 PRO A CA 1
ATOM 1502 C C . PRO A 1 193 ? 13.968 -19.086 8.869 1.00 82.00 193 PRO A C 1
ATOM 1504 O O . PRO A 1 193 ? 15.102 -19.198 9.332 1.00 82.00 193 PRO A O 1
ATOM 1507 N N . GLY A 1 194 ? 12.911 -18.770 9.627 1.00 79.56 194 GLY A N 1
ATOM 1508 C CA . GLY A 1 194 ? 12.961 -18.613 11.088 1.00 79.56 194 GLY A CA 1
ATOM 1509 C C . GLY A 1 194 ? 13.650 -17.348 11.619 1.00 79.56 194 GLY A C 1
ATOM 1510 O O . GLY A 1 194 ? 13.792 -17.204 12.831 1.00 79.56 194 GLY A O 1
ATOM 1511 N N . ARG A 1 195 ? 14.084 -16.419 10.755 1.00 86.25 195 ARG A N 1
ATOM 1512 C CA . ARG A 1 195 ? 14.655 -15.127 11.168 1.00 86.25 195 ARG A CA 1
ATOM 1513 C C . ARG A 1 195 ? 13.723 -13.985 10.788 1.00 86.25 195 ARG A C 1
ATOM 1515 O O . ARG A 1 195 ? 13.641 -13.615 9.622 1.00 86.25 195 ARG A O 1
ATOM 1522 N N . CYS A 1 196 ? 13.084 -13.381 11.786 1.00 91.50 196 CYS A N 1
ATOM 1523 C CA . CYS A 1 196 ? 12.219 -12.217 11.605 1.00 91.50 196 CYS A CA 1
ATOM 1524 C C . CYS A 1 196 ? 12.596 -11.099 12.578 1.00 91.50 196 CYS A C 1
ATOM 1526 O O . CYS A 1 196 ? 11.929 -10.907 13.599 1.00 91.50 196 CYS A O 1
ATOM 1528 N N . PRO A 1 197 ? 13.706 -10.392 12.316 1.00 91.31 197 PRO A N 1
ATOM 1529 C CA . PRO A 1 197 ? 14.137 -9.326 13.200 1.00 91.31 197 PRO A CA 1
ATOM 1530 C C . PRO A 1 197 ? 13.102 -8.191 13.222 1.00 91.31 197 PRO A C 1
ATOM 1532 O O . PRO A 1 197 ? 12.349 -8.007 12.256 1.00 91.31 197 PRO A O 1
ATOM 1535 N N . PRO A 1 198 ? 13.057 -7.387 14.297 1.00 88.38 198 PRO A N 1
ATOM 1536 C CA . PRO A 1 198 ? 12.387 -6.102 14.218 1.00 88.38 198 PRO A CA 1
ATOM 1537 C C . PRO A 1 198 ? 13.020 -5.288 13.086 1.00 88.38 198 PRO A C 1
ATOM 1539 O O . PRO A 1 198 ? 14.222 -5.370 12.826 1.00 88.38 198 PRO A O 1
ATOM 1542 N N . ILE A 1 199 ? 12.198 -4.514 12.391 1.00 86.50 199 ILE A N 1
ATOM 1543 C CA . ILE A 1 199 ? 12.710 -3.557 11.418 1.00 86.50 199 ILE A CA 1
ATOM 1544 C C . ILE A 1 199 ? 13.549 -2.492 12.132 1.00 86.50 199 ILE A C 1
ATOM 1546 O O . ILE A 1 199 ? 13.192 -2.037 13.219 1.00 86.50 199 ILE A O 1
ATOM 1550 N N . ASP A 1 200 ? 14.657 -2.103 11.504 1.00 81.56 200 ASP A N 1
ATOM 1551 C CA . ASP A 1 200 ? 15.528 -1.044 12.002 1.00 81.56 200 ASP A CA 1
ATOM 1552 C C . ASP A 1 200 ? 14.714 0.252 12.219 1.00 81.56 200 ASP A C 1
ATOM 1554 O O . ASP A 1 200 ? 14.134 0.777 11.258 1.00 81.56 200 ASP A O 1
ATOM 1558 N N . PRO A 1 201 ? 14.661 0.789 13.454 1.00 74.69 201 PRO A N 1
ATOM 1559 C CA . PRO A 1 201 ? 13.949 2.025 13.761 1.00 74.69 201 PRO A CA 1
ATOM 1560 C C . PRO A 1 201 ? 14.389 3.221 12.912 1.00 74.69 201 PRO A C 1
ATOM 1562 O O . PRO A 1 201 ? 13.573 4.095 12.625 1.00 74.69 201 PRO A O 1
ATOM 1565 N N . HIS A 1 202 ? 15.640 3.260 12.448 1.00 71.44 202 HIS A N 1
ATOM 1566 C CA . HIS A 1 202 ? 16.135 4.320 11.566 1.00 71.44 202 HIS A CA 1
ATOM 1567 C C . HIS A 1 202 ? 15.523 4.262 10.159 1.00 71.44 202 HIS A C 1
ATOM 1569 O O . HIS A 1 202 ? 15.519 5.261 9.437 1.00 71.44 202 HIS A O 1
ATOM 1575 N N . LEU A 1 203 ? 14.967 3.111 9.772 1.00 71.00 203 LEU A N 1
ATOM 1576 C CA . LEU A 1 203 ? 14.194 2.938 8.541 1.00 71.00 203 LEU A CA 1
ATOM 1577 C C . LEU A 1 203 ? 12.700 3.208 8.749 1.00 71.00 203 LEU A C 1
ATOM 1579 O O . LEU A 1 203 ? 11.970 3.367 7.772 1.00 71.00 203 LEU A O 1
ATOM 1583 N N . LEU A 1 204 ? 12.250 3.310 10.004 1.00 73.69 204 LEU A N 1
ATOM 1584 C CA . LEU A 1 204 ? 10.880 3.645 10.385 1.00 73.69 204 LEU A CA 1
ATOM 1585 C C . LEU A 1 204 ? 10.652 5.152 10.435 1.00 73.69 204 LEU A C 1
ATOM 1587 O O . LEU A 1 204 ? 10.352 5.725 11.485 1.00 73.69 204 LEU A O 1
ATOM 1591 N N . ALA A 1 205 ? 10.701 5.801 9.276 1.00 84.50 205 ALA A N 1
ATOM 1592 C CA . ALA A 1 205 ? 10.191 7.161 9.144 1.00 84.50 205 ALA A CA 1
ATOM 1593 C C . ALA A 1 205 ? 8.656 7.133 9.012 1.00 84.50 205 ALA A C 1
ATOM 1595 O O . ALA A 1 205 ? 8.085 7.396 7.958 1.00 84.50 205 ALA A O 1
ATOM 1596 N N . ALA A 1 206 ? 7.971 6.752 10.090 1.00 88.50 206 ALA A N 1
ATOM 1597 C CA . ALA A 1 206 ? 6.515 6.705 10.142 1.00 88.50 206 ALA A CA 1
ATOM 1598 C C . ALA A 1 206 ? 5.936 8.038 10.631 1.00 88.50 206 ALA A C 1
ATOM 1600 O O . ALA A 1 206 ? 6.372 8.578 11.651 1.00 88.50 206 ALA A O 1
ATOM 1601 N N . ARG A 1 207 ? 4.919 8.547 9.932 1.00 92.38 207 ARG A N 1
ATOM 1602 C CA . ARG A 1 207 ? 4.224 9.792 10.288 1.00 92.38 207 ARG A CA 1
ATOM 1603 C C . ARG A 1 207 ? 2.723 9.718 9.988 1.00 92.38 207 ARG A C 1
ATOM 1605 O O . ARG A 1 207 ? 2.316 8.886 9.177 1.00 92.38 207 ARG A O 1
ATOM 1612 N N . PRO A 1 208 ? 1.900 10.606 10.568 1.00 94.19 208 PRO A N 1
ATOM 1613 C CA . PRO A 1 208 ? 0.498 10.730 10.183 1.00 94.19 208 PRO A CA 1
ATOM 1614 C C . PRO A 1 208 ? 0.323 11.076 8.697 1.00 94.19 208 PRO A C 1
ATOM 1616 O O . PRO A 1 208 ? 1.196 11.698 8.070 1.00 94.19 208 PRO A O 1
ATOM 1619 N N . LEU A 1 209 ? -0.831 10.696 8.144 1.00 94.50 209 LEU A N 1
ATOM 1620 C CA . LEU A 1 209 ? -1.253 11.095 6.804 1.00 94.50 209 LEU A CA 1
ATOM 1621 C C . LEU A 1 209 ? -1.390 12.622 6.704 1.00 94.50 209 LEU A C 1
ATOM 1623 O O . LEU A 1 209 ? -2.060 13.253 7.519 1.00 94.50 209 LEU A O 1
ATOM 1627 N N . ALA A 1 210 ? -0.783 13.216 5.677 1.00 92.81 210 ALA A N 1
ATOM 1628 C CA . ALA A 1 210 ? -0.882 14.640 5.378 1.00 92.81 210 ALA A CA 1
ATOM 1629 C C . ALA A 1 210 ? -1.678 14.873 4.084 1.00 92.81 210 ALA A C 1
ATOM 1631 O O . ALA A 1 210 ? -1.758 14.005 3.217 1.00 92.81 210 ALA A O 1
ATOM 1632 N N . ASN A 1 211 ? -2.204 16.089 3.895 1.00 87.25 211 ASN A N 1
ATOM 1633 C CA . ASN A 1 211 ? -3.003 16.443 2.709 1.00 87.25 211 ASN A CA 1
ATOM 1634 C C . ASN A 1 211 ? -2.281 16.129 1.382 1.00 87.25 211 ASN A C 1
ATOM 1636 O O . ASN A 1 211 ? -2.896 15.645 0.432 1.00 87.25 211 ASN A O 1
ATOM 1640 N N . ARG A 1 212 ? -0.960 16.353 1.334 1.00 89.69 212 ARG A N 1
ATOM 1641 C CA . ARG A 1 212 ? -0.113 16.056 0.165 1.00 89.69 212 ARG A CA 1
ATOM 1642 C C . ARG A 1 212 ? -0.067 14.575 -0.219 1.00 89.69 212 ARG A C 1
ATOM 1644 O O . ARG A 1 212 ? 0.275 14.264 -1.350 1.00 89.69 212 ARG A O 1
ATOM 1651 N N . ASP A 1 213 ? -0.366 13.666 0.707 1.00 92.94 213 ASP A N 1
ATOM 1652 C CA . ASP A 1 213 ? -0.360 12.225 0.436 1.00 92.94 213 ASP A CA 1
ATOM 1653 C C . ASP A 1 213 ? -1.676 11.773 -0.211 1.00 92.94 213 ASP A C 1
ATOM 1655 O O . ASP A 1 213 ? -1.722 10.766 -0.907 1.00 92.94 213 ASP A O 1
ATOM 1659 N N . THR A 1 214 ? -2.746 12.542 -0.023 1.00 92.50 214 THR A N 1
ATOM 1660 C CA . THR A 1 214 ? -4.070 12.271 -0.603 1.00 92.50 214 THR A CA 1
ATOM 1661 C C . THR A 1 214 ? -4.298 12.976 -1.937 1.00 92.50 214 THR A C 1
ATOM 1663 O O . THR A 1 214 ? -5.399 12.945 -2.480 1.00 92.50 214 THR A O 1
ATOM 1666 N N . PHE A 1 215 ? -3.265 13.629 -2.473 1.00 89.06 215 PHE A N 1
ATOM 1667 C CA . PHE A 1 215 ? -3.334 14.277 -3.773 1.00 89.06 215 PHE A CA 1
ATOM 1668 C C . PHE A 1 215 ? -3.518 13.242 -4.893 1.00 89.06 215 PHE A C 1
ATOM 1670 O O . PHE A 1 215 ? -2.884 12.186 -4.907 1.00 89.06 215 PHE A O 1
ATOM 1677 N N . ILE A 1 216 ? -4.397 13.555 -5.844 1.00 87.50 216 ILE A N 1
ATOM 1678 C CA . ILE A 1 216 ? -4.669 12.718 -7.014 1.00 87.50 216 ILE A CA 1
ATOM 1679 C C . ILE A 1 216 ? -4.293 13.538 -8.241 1.00 87.50 216 ILE A C 1
ATOM 1681 O O . ILE A 1 216 ? -4.975 14.510 -8.582 1.00 87.50 216 ILE A O 1
ATOM 1685 N N . ALA A 1 217 ? -3.194 13.163 -8.893 1.00 83.56 217 ALA A N 1
ATOM 1686 C CA . ALA A 1 217 ? -2.732 13.858 -10.085 1.00 83.56 217 ALA A CA 1
ATOM 1687 C C . ALA A 1 217 ? -3.737 13.710 -11.240 1.00 83.56 217 ALA A C 1
ATOM 1689 O O . ALA A 1 217 ? -4.501 12.745 -11.310 1.00 83.56 217 ALA A O 1
ATOM 1690 N N . ILE A 1 218 ? -3.711 14.634 -12.207 1.00 79.94 218 ILE A N 1
ATOM 1691 C CA . ILE A 1 218 ? -4.545 14.540 -13.424 1.00 79.94 218 ILE A CA 1
ATOM 1692 C C . ILE A 1 218 ? -4.309 13.201 -14.139 1.00 79.94 218 ILE A C 1
ATOM 1694 O O . ILE A 1 218 ? -5.264 12.544 -14.559 1.00 79.94 218 ILE A O 1
ATOM 1698 N N . SER A 1 219 ? -3.046 12.771 -14.199 1.00 77.50 219 SER A N 1
ATOM 1699 C CA . SER A 1 219 ? -2.601 11.493 -14.761 1.00 77.50 219 SER A CA 1
ATOM 1700 C C . SER A 1 219 ? -3.023 10.260 -13.960 1.00 77.50 219 SER A C 1
ATOM 1702 O O . SER A 1 219 ? -2.734 9.160 -14.402 1.00 77.50 219 SER A O 1
ATOM 1704 N N . GLU A 1 220 ? -3.670 10.427 -12.806 1.00 79.69 220 GLU A N 1
ATOM 1705 C C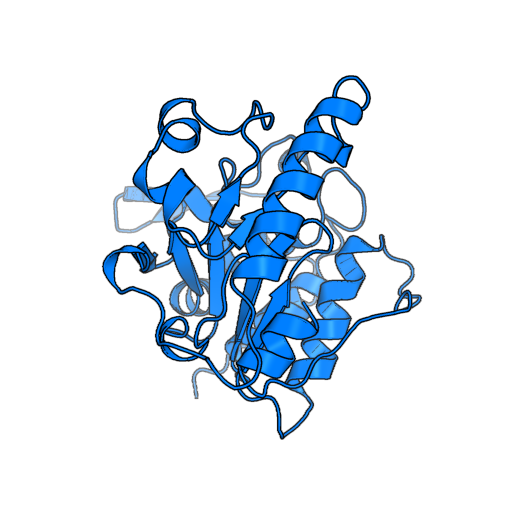A . GLU A 1 220 ? -4.174 9.358 -11.926 1.00 79.69 220 GLU A CA 1
ATOM 1706 C C . GLU A 1 220 ? -5.699 9.468 -11.729 1.00 79.69 220 GLU A C 1
ATOM 1708 O O . GLU A 1 220 ? -6.265 8.968 -10.757 1.00 79.69 220 GLU A O 1
ATOM 1713 N N . GLY A 1 221 ? -6.389 10.176 -12.629 1.00 80.94 221 GLY A N 1
ATOM 1714 C CA . GLY A 1 221 ? -7.839 10.366 -12.560 1.00 80.94 221 GLY A CA 1
ATOM 1715 C C . GLY A 1 221 ? -8.273 11.632 -11.822 1.00 80.94 221 GLY A C 1
ATOM 1716 O O . GLY A 1 221 ? -9.464 11.822 -11.610 1.00 80.94 221 GLY A O 1
ATOM 1717 N N . GLY A 1 222 ? -7.362 12.554 -11.495 1.00 78.12 222 GLY A N 1
ATOM 1718 C CA . GLY A 1 222 ? -7.710 13.830 -10.854 1.00 78.12 222 GLY A CA 1
ATOM 1719 C C . GLY A 1 222 ? -8.682 14.688 -11.676 1.00 78.12 222 GLY A C 1
ATOM 1720 O O . GLY A 1 222 ? -9.462 15.451 -11.114 1.00 78.12 222 GLY A O 1
ATOM 1721 N N . LYS A 1 223 ? -8.712 14.516 -13.007 1.00 80.50 223 LYS A N 1
ATOM 1722 C CA . LYS A 1 223 ? -9.715 15.149 -13.883 1.00 80.50 223 LYS A CA 1
ATOM 1723 C C . LYS A 1 223 ? -11.143 14.641 -13.663 1.00 80.50 223 LYS A C 1
ATOM 1725 O O . LYS A 1 223 ? -12.074 15.315 -14.066 1.00 80.50 223 LYS A O 1
ATOM 1730 N N . LEU A 1 224 ? -11.322 13.478 -13.036 1.00 79.06 224 LEU A N 1
ATOM 1731 C CA . LEU A 1 224 ? -12.630 12.872 -12.743 1.00 79.06 224 LEU A CA 1
ATOM 1732 C C . LEU A 1 224 ? -13.287 13.505 -11.501 1.00 79.06 224 LEU A C 1
ATOM 1734 O O . LEU A 1 224 ? -14.404 13.161 -11.128 1.00 79.06 224 LEU A O 1
ATOM 1738 N N . LEU A 1 225 ? -12.588 14.447 -10.861 1.00 81.12 225 LEU A N 1
ATOM 1739 C CA . LEU A 1 225 ? -12.989 15.166 -9.653 1.00 81.12 225 LEU A CA 1
ATOM 1740 C C . LEU A 1 225 ? -13.569 16.555 -9.976 1.00 81.12 225 LEU A C 1
ATOM 1742 O O . LEU A 1 225 ? -13.339 17.523 -9.249 1.00 81.12 225 LEU A O 1
ATOM 1746 N N . THR A 1 226 ? -14.280 16.681 -11.099 1.00 67.38 226 THR A N 1
ATOM 1747 C CA . THR A 1 226 ? -14.807 17.965 -11.597 1.00 67.38 226 THR A CA 1
ATOM 1748 C C . THR A 1 226 ? -15.832 18.608 -10.664 1.00 67.38 226 THR A C 1
ATOM 1750 O O . THR A 1 226 ? -15.928 19.829 -10.638 1.00 67.38 226 THR A O 1
ATOM 1753 N N . SER A 1 227 ? -16.541 17.821 -9.852 1.00 65.12 227 SER A N 1
ATOM 1754 C CA . SER A 1 227 ? -17.582 18.288 -8.926 1.00 65.12 227 SER A CA 1
ATOM 1755 C C . SER A 1 227 ? -17.077 18.595 -7.508 1.00 65.12 227 SER A C 1
ATOM 1757 O O . SER A 1 227 ? -17.866 18.576 -6.567 1.00 65.12 227 SER A O 1
ATOM 1759 N N . CYS A 1 228 ? -15.766 18.759 -7.311 1.00 69.75 228 CYS A N 1
ATOM 1760 C CA . CYS A 1 228 ? -15.200 18.942 -5.975 1.00 69.75 228 CYS A CA 1
ATOM 1761 C C . CYS A 1 228 ? -14.971 20.412 -5.631 1.00 69.75 228 CYS A C 1
ATOM 1763 O O . CYS A 1 228 ? -14.251 21.116 -6.347 1.00 69.75 228 CYS A O 1
ATOM 1765 N N . GLU A 1 229 ? -15.502 20.825 -4.486 1.00 70.19 229 GLU A N 1
ATOM 1766 C CA . GLU A 1 229 ? -15.442 22.189 -3.972 1.00 70.19 229 GLU A CA 1
ATOM 1767 C C . GLU A 1 229 ? -14.237 22.382 -3.049 1.00 70.19 229 GLU A C 1
ATOM 1769 O O . GLU A 1 229 ? -13.780 21.459 -2.375 1.00 70.19 229 GLU A O 1
ATOM 1774 N N . TRP A 1 230 ? -13.687 23.593 -3.014 1.00 66.12 230 TRP A N 1
ATOM 1775 C CA . TRP A 1 230 ? -12.629 23.940 -2.070 1.00 66.12 230 TRP A CA 1
ATOM 1776 C C . TRP A 1 230 ? -13.247 24.473 -0.783 1.00 66.12 230 TRP A C 1
ATOM 1778 O O . TRP A 1 230 ? -13.886 25.520 -0.800 1.00 66.12 230 TRP A O 1
ATOM 1788 N N . GLN A 1 231 ? -13.002 23.796 0.337 1.00 68.00 231 GLN A N 1
ATOM 1789 C CA . GLN A 1 231 ? -13.421 24.252 1.658 1.00 68.00 231 GLN A CA 1
ATOM 1790 C C . GLN A 1 231 ? -12.207 24.721 2.468 1.00 68.00 231 GLN A C 1
ATOM 1792 O O . GLN A 1 231 ? -11.168 24.052 2.508 1.00 68.00 231 GLN A O 1
ATOM 1797 N N . GLY A 1 232 ? -12.330 25.891 3.097 1.00 52.97 232 GLY A N 1
ATOM 1798 C CA . GLY A 1 232 ? -11.345 26.385 4.057 1.00 52.97 232 GLY A CA 1
ATOM 1799 C C . GLY A 1 232 ? -11.391 25.578 5.353 1.00 52.97 232 GLY A C 1
ATOM 1800 O O . GLY A 1 232 ? -12.464 25.181 5.805 1.00 52.97 232 GLY A O 1
ATOM 1801 N N . ARG A 1 233 ? -10.227 25.316 5.943 1.00 62.75 233 ARG A N 1
ATOM 1802 C CA . ARG A 1 233 ? -10.076 24.740 7.282 1.00 62.75 233 ARG A CA 1
ATOM 1803 C C . ARG A 1 233 ? -9.786 25.838 8.306 1.00 62.75 233 ARG A C 1
ATOM 1805 O O . ARG A 1 233 ? -9.322 26.919 7.953 1.00 62.75 233 ARG A O 1
ATOM 1812 N N . ALA A 1 234 ? -10.006 25.518 9.582 1.00 54.88 234 ALA A N 1
ATOM 1813 C CA . ALA A 1 234 ? -9.725 26.411 10.709 1.00 54.88 234 ALA A CA 1
ATOM 1814 C C . ALA A 1 234 ? -8.239 26.810 10.824 1.00 54.88 234 ALA A C 1
ATOM 1816 O O . ALA A 1 234 ? -7.928 27.857 11.377 1.00 54.88 234 ALA A O 1
ATOM 1817 N N . ASP A 1 235 ? -7.328 26.008 10.264 1.00 58.19 235 ASP A N 1
ATOM 1818 C CA . ASP A 1 235 ? -5.883 26.277 10.210 1.00 58.19 235 ASP A CA 1
ATOM 1819 C C . ASP A 1 235 ? -5.461 27.167 9.018 1.00 58.19 235 ASP A C 1
ATOM 1821 O O . ASP A 1 235 ? -4.272 27.330 8.752 1.00 58.19 235 ASP A O 1
ATOM 1825 N N . GLY A 1 236 ? -6.422 27.712 8.261 1.00 56.25 236 GLY A N 1
ATOM 1826 C CA . GLY A 1 236 ? -6.175 28.536 7.074 1.00 56.25 236 GLY A CA 1
ATOM 1827 C C . GLY A 1 236 ? -5.825 27.746 5.807 1.00 56.25 236 GLY A C 1
ATOM 1828 O O . GLY A 1 236 ? -5.735 28.330 4.724 1.00 56.25 236 GLY A O 1
ATOM 1829 N N . SER A 1 237 ? -5.668 26.421 5.886 1.00 62.81 237 SER A N 1
ATOM 1830 C CA . SER A 1 237 ? -5.443 25.585 4.705 1.00 62.81 237 SER A CA 1
ATOM 1831 C C . SER A 1 237 ? -6.746 25.330 3.938 1.00 62.81 237 SER A C 1
ATOM 1833 O O . SER A 1 237 ? -7.842 25.316 4.498 1.00 62.81 237 SER A O 1
ATOM 1835 N N . LYS A 1 238 ? -6.651 25.116 2.622 1.00 57.88 238 LYS A N 1
ATOM 1836 C CA . LYS A 1 238 ? -7.795 24.709 1.792 1.00 57.88 238 LYS A CA 1
ATOM 1837 C C . LYS A 1 238 ? -7.738 23.208 1.532 1.00 57.88 238 LYS A C 1
ATOM 1839 O O . LYS A 1 238 ? -6.690 22.675 1.166 1.00 57.88 238 LYS A O 1
ATOM 1844 N N . ARG A 1 239 ? -8.874 22.524 1.674 1.00 63.44 239 ARG A N 1
ATOM 1845 C CA . ARG A 1 239 ? -9.051 21.118 1.289 1.00 63.44 239 ARG A CA 1
ATOM 1846 C C . ARG A 1 239 ? -10.068 21.038 0.163 1.00 63.44 239 ARG A C 1
ATOM 1848 O O . ARG A 1 239 ? -11.087 21.717 0.204 1.00 63.44 239 ARG A O 1
ATOM 1855 N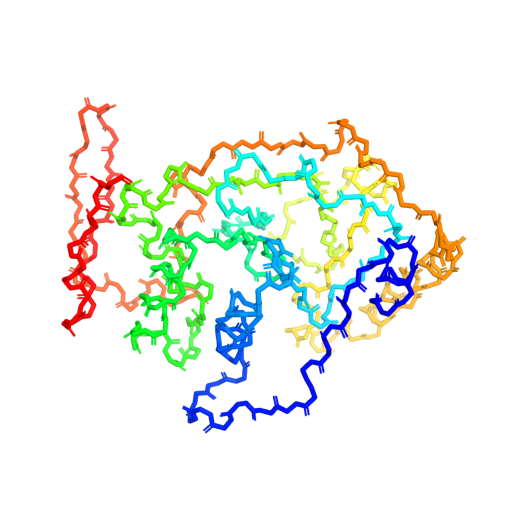 N . ARG A 1 240 ? -9.813 20.182 -0.820 1.00 65.25 240 ARG A N 1
ATOM 1856 C CA . ARG A 1 240 ? -10.802 19.873 -1.848 1.00 65.25 240 ARG A CA 1
ATOM 1857 C C . ARG A 1 240 ? -11.742 18.795 -1.315 1.00 65.25 240 ARG A C 1
ATOM 1859 O O . ARG A 1 240 ? -11.286 17.680 -1.065 1.00 65.25 240 ARG A O 1
ATOM 1866 N N . LEU A 1 241 ? -13.007 19.139 -1.097 1.00 66.81 241 LEU A N 1
ATOM 1867 C CA . LEU A 1 241 ? -14.045 18.190 -0.734 1.00 66.81 241 LEU A CA 1
ATOM 1868 C C . LEU A 1 241 ? -14.740 17.669 -1.982 1.00 66.81 241 LEU A C 1
ATOM 1870 O O . LEU A 1 241 ? -15.258 18.424 -2.800 1.00 66.81 241 LEU A O 1
ATOM 1874 N N . CYS A 1 242 ? -14.746 16.354 -2.112 1.00 72.12 242 CYS A N 1
ATOM 1875 C CA . CYS A 1 242 ? -15.410 15.656 -3.190 1.00 72.12 242 CYS A CA 1
ATOM 1876 C C . CYS A 1 242 ? -16.563 14.851 -2.602 1.00 72.12 242 CYS A C 1
ATOM 1878 O O . CYS A 1 242 ? -16.295 13.966 -1.783 1.00 72.12 242 CYS A O 1
ATOM 1880 N N . PRO A 1 243 ? -17.820 15.076 -3.025 1.00 68.44 243 PRO A N 1
ATOM 1881 C CA . PRO A 1 243 ? -18.888 14.159 -2.662 1.00 68.44 243 PRO A CA 1
ATOM 1882 C C . PRO A 1 243 ? -18.498 12.746 -3.114 1.00 68.44 243 PRO A C 1
ATOM 1884 O O . PRO A 1 243 ? -18.015 12.541 -4.236 1.00 68.44 243 PRO A O 1
ATOM 1887 N N . LEU A 1 244 ? -18.625 11.778 -2.205 1.00 71.75 244 LEU A N 1
ATOM 1888 C CA . LEU A 1 244 ? -18.483 10.359 -2.524 1.00 71.75 244 LEU A CA 1
ATOM 1889 C C . LEU A 1 244 ? -19.694 9.915 -3.358 1.00 71.75 244 LEU A C 1
ATOM 1891 O O . LEU A 1 244 ? -20.764 10.522 -3.283 1.00 71.75 244 LEU A O 1
ATOM 1895 N N . THR A 1 245 ? -19.531 8.881 -4.181 1.00 64.69 245 THR A N 1
ATOM 1896 C CA . THR A 1 245 ? -20.632 8.332 -4.989 1.00 64.69 245 THR A CA 1
ATOM 1897 C C . THR A 1 245 ? -21.831 7.937 -4.101 1.00 64.69 245 THR A C 1
ATOM 1899 O O . THR A 1 245 ? -21.664 7.483 -2.963 1.00 64.69 245 THR A O 1
ATOM 1902 N N . LYS A 1 246 ? -23.064 8.191 -4.584 1.00 45.91 246 LYS A N 1
ATOM 1903 C CA . LYS A 1 246 ? -24.315 7.993 -3.819 1.00 45.91 246 LYS A CA 1
ATOM 1904 C C . LYS A 1 246 ? -24.365 6.567 -3.238 1.00 45.91 246 LYS A C 1
ATOM 1906 O O . LYS A 1 246 ? -24.194 5.601 -3.970 1.00 45.91 246 LYS A O 1
ATOM 1911 N N . GLY A 1 247 ? -24.584 6.450 -1.921 1.00 45.06 247 GLY A N 1
ATOM 1912 C CA . GLY A 1 247 ? -24.523 5.181 -1.166 1.00 45.06 247 GLY A CA 1
ATOM 1913 C C . GLY A 1 247 ? -23.332 5.052 -0.198 1.00 45.06 247 GLY A C 1
ATOM 1914 O O . GLY A 1 247 ? -23.202 4.043 0.499 1.00 45.06 247 GLY A O 1
ATOM 1915 N N . ALA A 1 248 ? -22.474 6.074 -0.129 1.00 45.22 248 ALA A N 1
ATOM 1916 C CA . ALA A 1 248 ? -21.355 6.194 0.810 1.00 45.22 248 ALA A CA 1
ATOM 1917 C C . ALA A 1 248 ? -21.699 6.933 2.121 1.00 45.22 248 ALA A C 1
ATOM 1919 O O . ALA A 1 248 ? -20.788 7.273 2.875 1.00 45.22 248 ALA A O 1
ATOM 1920 N N . ALA A 1 249 ? -22.987 7.179 2.407 1.00 40.38 249 ALA A N 1
ATOM 1921 C CA . ALA A 1 249 ? -23.444 7.665 3.709 1.00 40.38 249 ALA A CA 1
ATOM 1922 C C . ALA A 1 249 ? -23.198 6.570 4.756 1.00 40.38 249 ALA A C 1
ATOM 1924 O O . ALA A 1 249 ? -24.058 5.752 5.065 1.00 40.38 249 ALA A O 1
ATOM 1925 N N . VAL A 1 250 ? -21.959 6.492 5.223 1.00 44.44 250 VAL A N 1
ATOM 1926 C CA . VAL A 1 250 ? -21.559 5.632 6.320 1.00 44.44 250 VAL A CA 1
ATOM 1927 C C . VAL A 1 250 ? -21.629 6.500 7.560 1.00 44.44 250 VAL A C 1
ATOM 1929 O O . VAL A 1 250 ? -20.799 7.388 7.744 1.00 44.44 250 VAL A O 1
ATOM 1932 N N . SER A 1 251 ? -22.620 6.237 8.406 1.00 39.00 251 SER A N 1
ATOM 1933 C CA . SER A 1 251 ? -22.536 6.561 9.823 1.00 39.00 251 SER A CA 1
ATOM 1934 C C . SER A 1 251 ? -21.278 5.876 10.356 1.00 39.00 251 SER A C 1
ATOM 1936 O O . SER A 1 251 ? -21.248 4.660 10.554 1.00 39.00 251 SER A O 1
ATOM 1938 N N . VAL A 1 252 ? -20.192 6.636 10.480 1.00 39.56 252 VAL A N 1
ATOM 1939 C CA . VAL A 1 252 ? -19.011 6.187 11.210 1.00 39.56 252 VAL A CA 1
ATOM 1940 C C . VAL A 1 252 ? -19.440 6.202 12.670 1.00 39.56 252 VAL A C 1
ATOM 1942 O O . VAL A 1 252 ? -19.371 7.241 13.318 1.00 39.56 252 VAL A O 1
ATOM 1945 N N . ASN A 1 253 ? -19.985 5.084 13.153 1.00 33.22 253 ASN A N 1
ATOM 1946 C CA . ASN A 1 253 ? -20.249 4.922 14.574 1.00 33.22 253 ASN A CA 1
ATOM 1947 C C . ASN A 1 253 ? -18.896 4.967 15.281 1.00 33.22 253 ASN A C 1
ATOM 1949 O O . ASN A 1 253 ? -18.074 4.064 15.143 1.00 33.22 253 ASN A O 1
ATOM 1953 N N . THR A 1 254 ? -18.654 6.068 15.980 1.00 29.84 254 THR A N 1
ATOM 1954 C CA . THR A 1 254 ? -17.601 6.186 16.977 1.00 29.84 254 THR A CA 1
ATOM 1955 C C . THR A 1 254 ? -18.083 5.438 18.214 1.00 29.84 254 THR A C 1
ATOM 1957 O O . THR A 1 254 ? -18.781 6.010 19.048 1.00 29.84 254 THR A O 1
ATOM 1960 N N . SER A 1 255 ? -17.797 4.142 18.271 1.00 31.34 255 SER A N 1
ATOM 1961 C CA . SER A 1 255 ? -17.896 3.330 19.486 1.00 31.34 255 SER A CA 1
ATOM 1962 C C . SER A 1 255 ? -16.498 2.982 19.954 1.00 31.34 255 SER A C 1
ATOM 1964 O O . SER A 1 255 ? -15.744 2.474 19.089 1.00 31.34 255 SER A O 1
#

Organism: NCBI:txid221442